Protein AF-A0A8S2ABU0-F1 (afdb_monomer)

Secondary structure (DSSP, 8-state):
-----PPPP--S-EEEEEETT--GGGT-TTB-EEEEEE-HHHHHSS-SEEEE--EEEEEETTTTEEEEEE-SSPEEEETTB-EEEES-SSBHHHHS---TTSSS---SSS-S-S-EEPPPEEETTEEEEEEEETT-SGGGTTTEEEEEEEEESPPTT---EEEEEEEE--SSSS--EEEEEEEE--TT-EEEEEEEEEHHHHH-GGG-SSBTTB--EEEEEEEE--------

Mean predicted aligned error: 14.82 Å

Radius of gyration: 18.49 Å; Cα contacts (8 Å, |Δi|>4): 489; chains: 1; bounding box: 57×46×54 Å

pLDDT: mean 74.5, std 17.79, range [19.47, 98.25]

Nearest PDB structures (foldseek):
  3ivq-assembly2_B  TM=7.876E-01  e=3.626E-06  Homo sapiens
  3hql-assembly2_B  TM=7.745E-01  e=9.808E-06  Homo sapiens
  3hqm-assembly1_A  TM=7.627E-01  e=1.444E-05  Homo sapiens
  7kpk-assembly1_A  TM=6.607E-01  e=8.782E-06  Homo sapiens
  3ivb-assembly1_A  TM=6.387E-01  e=1.613E-05  Homo sapiens

Sequence (232 aa):
MNPVHFPPVDIIGKTLIVYPKGNKKDGGEGQVSLYVQIDNSTLLNSPKEVYAEVKFFIYNRKEDKYLTYQETDPRRFFLFKPYFGQPRTKSYDEISNPDPNAGY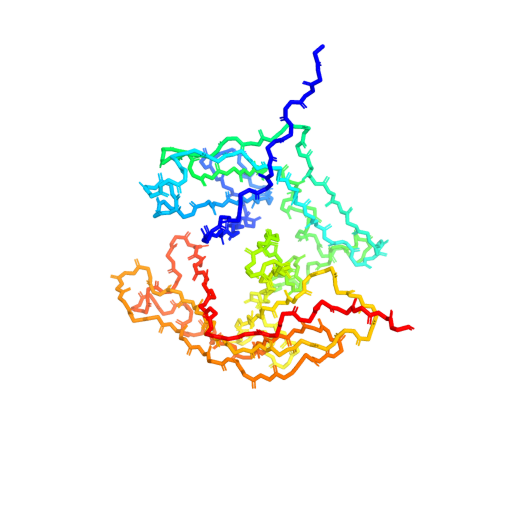NFDGDTNLFEFYVSGVFVIGGRSWTLKVYPSGDREAQGNSLSLYIVAAGIKPYEEIYLKAKLRILNQRDTNHVEKKVESWSDQENSWGFEKFVSFANLTDTSRGLLVNDTLKMEVEFEDFSNTKYFPS

Solvent-accessible surface area (backbone atoms only — not comparable to full-atom values): 13293 Å² total; per-residue (Å²): 134,81,84,84,80,74,76,85,75,71,63,67,56,69,42,62,45,70,29,68,59,21,39,61,94,68,73,5,62,57,10,26,16,43,32,43,31,47,39,57,70,45,25,72,48,83,54,57,55,46,75,42,77,56,69,47,76,45,78,32,73,68,77,70,41,67,53,70,52,67,62,96,60,63,43,76,31,28,71,92,42,34,58,52,64,44,34,69,74,45,48,29,64,69,43,57,30,56,47,79,84,71,41,33,55,23,76,95,57,93,51,87,56,75,55,50,67,42,70,78,40,50,59,90,92,41,41,31,28,45,39,33,12,78,47,17,38,79,95,15,48,85,51,10,25,14,44,32,44,29,59,46,90,74,57,92,92,68,80,39,41,42,30,33,37,42,34,42,37,20,77,79,59,90,70,50,53,71,50,78,42,77,48,67,48,51,98,77,34,48,47,68,34,44,69,59,46,41,48,72,60,44,67,34,67,91,52,25,31,50,52,92,86,37,72,48,67,50,74,48,80,78,48,65,60,76,78,75,83,72,86,128

Organism: Arabidopsis arenosa (NCBI:txid38785)

InterPro domains:
  IPR002083 MATH/TRAF domain [PF22486] (114-220)
  IPR002083 MATH/TRAF domain [PS50144] (99-221)
  IPR002083 MATH/TRAF domain [SM00061] (104-202)
  IPR002083 MATH/TRAF domain [cd00121] (16-117)
  IPR002083 MATH/TRAF domain [cd00121] (114-222)
  IPR008974 TRAF-like [G3DSA:2.60.210.10] (105-225)

Foldseek 3Di:
DDDDDDPADQAAAKDKWWDLCFDVVVPLGQAIKIKIFGDLVSCVPPPVKDFAWDKDWDAQPVVRDTDIDTDPGTDMAHNVRRMDIDRHDDGSCLLCPCPPVSSNHNDDDDDSDQWDKTPWGADLNWIKIKIKRCQFDDVSHNWAIKIKMATPPDDPPDKKWFWKKKWWDQPPDRDIQIDIWTDIADPRRMTIDRHRDTPVCCPPVVSNQADPNDIDIDMGTPDMDNDPDDDD

Structure (mmCIF, N/CA/C/O backbone):
data_AF-A0A8S2ABU0-F1
#
_entry.id   AF-A0A8S2ABU0-F1
#
loop_
_atom_site.group_PDB
_atom_site.id
_atom_site.type_symbol
_atom_site.label_atom_id
_atom_site.label_alt_id
_atom_site.label_comp_id
_atom_site.label_asym_id
_atom_site.label_entity_id
_atom_site.label_seq_id
_atom_site.pdbx_PDB_ins_code
_atom_site.Cartn_x
_atom_site.Cartn_y
_atom_site.Cartn_z
_atom_site.occupancy
_atom_site.B_iso_or_equiv
_atom_site.auth_seq_id
_atom_site.auth_comp_id
_atom_site.auth_asym_id
_atom_site.auth_atom_id
_atom_site.pdbx_PDB_model_num
ATOM 1 N N . MET A 1 1 ? -39.825 7.175 -3.061 1.00 33.88 1 MET A N 1
ATOM 2 C CA . MET A 1 1 ? -39.129 5.913 -2.731 1.00 33.88 1 MET A CA 1
ATOM 3 C C . MET A 1 1 ? -37.820 6.297 -2.073 1.00 33.88 1 MET A C 1
ATOM 5 O O . MET A 1 1 ? -37.114 7.113 -2.650 1.00 33.88 1 MET A O 1
ATOM 9 N N . ASN A 1 2 ? -37.542 5.806 -0.866 1.00 19.47 2 ASN A N 1
ATOM 10 C CA . ASN A 1 2 ? -36.266 6.071 -0.197 1.00 19.47 2 ASN A CA 1
ATOM 11 C C . ASN A 1 2 ? -35.163 5.204 -0.830 1.00 19.47 2 ASN A C 1
ATOM 13 O O . ASN A 1 2 ? -35.471 4.074 -1.225 1.00 19.47 2 ASN A O 1
ATOM 17 N N . PRO A 1 3 ? -33.909 5.681 -0.932 1.00 25.67 3 PRO A N 1
ATOM 18 C CA . PRO A 1 3 ? -32.803 4.845 -1.378 1.00 25.67 3 PRO A CA 1
ATOM 19 C C . PRO A 1 3 ? -32.626 3.679 -0.405 1.00 25.67 3 PRO A C 1
ATOM 21 O O . PRO A 1 3 ? -32.595 3.868 0.813 1.00 25.67 3 PRO A O 1
ATOM 24 N N . VAL A 1 4 ? -32.521 2.465 -0.937 1.00 24.50 4 VAL A N 1
ATOM 25 C CA . VAL A 1 4 ? -32.129 1.296 -0.149 1.00 24.50 4 VAL A CA 1
ATOM 26 C C . VAL A 1 4 ? -30.630 1.424 0.111 1.00 24.50 4 VAL A C 1
ATOM 28 O O . VAL A 1 4 ? -29.820 1.203 -0.785 1.00 24.50 4 VAL A O 1
ATOM 31 N N . HIS A 1 5 ? -30.261 1.828 1.325 1.00 25.94 5 HIS A N 1
ATOM 32 C CA . HIS A 1 5 ? -28.876 1.777 1.780 1.00 25.94 5 HIS A CA 1
ATOM 33 C C . HIS A 1 5 ? -28.517 0.325 2.093 1.00 25.94 5 HIS A C 1
ATOM 35 O O . HIS A 1 5 ? -28.992 -0.245 3.075 1.00 25.94 5 HIS A O 1
ATOM 41 N N . PHE A 1 6 ? -27.683 -0.276 1.250 1.00 28.81 6 PHE A N 1
ATOM 42 C CA . PHE A 1 6 ? -27.004 -1.515 1.605 1.00 28.81 6 PHE A CA 1
ATOM 43 C C . PHE A 1 6 ? -25.857 -1.181 2.570 1.00 28.81 6 PHE A C 1
ATOM 45 O O . PHE A 1 6 ? -25.151 -0.194 2.337 1.00 28.81 6 PHE A O 1
ATOM 52 N N . PRO A 1 7 ? -25.662 -1.951 3.656 1.00 28.05 7 PRO A N 1
ATOM 53 C CA . PRO A 1 7 ? -24.489 -1.781 4.504 1.00 28.05 7 PRO A CA 1
ATOM 54 C C . PRO A 1 7 ? -23.214 -1.984 3.664 1.00 28.05 7 PRO A C 1
ATOM 56 O O . PRO A 1 7 ? -23.239 -2.786 2.723 1.00 28.05 7 PRO A O 1
ATOM 59 N N . PRO A 1 8 ? -22.102 -1.290 3.978 1.00 35.00 8 PRO A N 1
ATOM 60 C CA . PRO A 1 8 ? -20.817 -1.573 3.353 1.00 35.00 8 PRO A CA 1
ATOM 61 C C . PRO A 1 8 ? -20.507 -3.058 3.544 1.00 35.00 8 PRO A C 1
ATOM 63 O O . PRO A 1 8 ? -20.477 -3.548 4.671 1.00 35.00 8 PRO A O 1
ATOM 66 N N . VAL A 1 9 ? -20.341 -3.795 2.448 1.00 37.25 9 VAL A N 1
ATOM 67 C CA . VAL A 1 9 ? -19.841 -5.167 2.527 1.00 37.25 9 VAL A CA 1
ATOM 68 C C . VAL A 1 9 ? -18.345 -5.065 2.819 1.00 37.25 9 VAL A C 1
ATOM 70 O O . VAL A 1 9 ? -17.606 -4.457 2.041 1.00 37.25 9 VAL A O 1
ATOM 73 N N . ASP A 1 10 ? -17.902 -5.638 3.938 1.00 42.97 10 ASP A N 1
ATOM 74 C CA . ASP A 1 10 ? -16.485 -5.783 4.277 1.00 42.97 10 ASP A CA 1
ATOM 75 C C . ASP A 1 10 ? -15.844 -6.762 3.287 1.00 42.97 10 ASP A C 1
ATOM 77 O O . ASP A 1 10 ? -15.899 -7.982 3.425 1.00 42.97 10 ASP A O 1
ATOM 81 N N . ILE A 1 11 ? -15.302 -6.207 2.207 1.00 40.75 11 ILE A N 1
ATOM 82 C CA . ILE A 1 11 ? -14.681 -6.959 1.118 1.00 40.75 11 ILE A CA 1
ATOM 83 C C . ILE A 1 11 ? -13.209 -7.160 1.464 1.00 40.75 11 ILE A C 1
ATOM 85 O O . ILE A 1 11 ? -12.425 -6.206 1.463 1.00 40.75 11 ILE A O 1
ATOM 89 N N . ILE A 1 12 ? -12.850 -8.410 1.740 1.00 48.03 12 ILE A N 1
ATOM 90 C CA . ILE A 1 12 ? -11.470 -8.887 1.879 1.00 48.03 12 ILE A CA 1
ATOM 91 C C . ILE A 1 12 ? -10.767 -8.757 0.509 1.00 48.03 12 ILE A C 1
ATOM 93 O O . ILE A 1 12 ? -11.377 -9.028 -0.519 1.00 48.03 12 ILE A O 1
ATOM 97 N N . GLY A 1 13 ? -9.505 -8.314 0.464 1.00 57.50 13 GLY A N 1
ATOM 98 C CA . GLY A 1 13 ? -8.683 -8.290 -0.761 1.00 57.50 13 GLY A CA 1
ATOM 99 C C . GLY A 1 13 ? -8.923 -7.098 -1.703 1.00 57.50 13 GLY A C 1
ATOM 100 O O . GLY A 1 13 ? -9.519 -7.247 -2.765 1.00 57.50 13 GLY A O 1
ATOM 101 N N . LYS A 1 14 ? -8.429 -5.902 -1.355 1.00 64.88 14 LYS A N 1
ATOM 102 C CA . LYS A 1 14 ? -8.368 -4.741 -2.268 1.00 64.88 14 LYS A CA 1
ATOM 103 C C . LYS A 1 14 ? -6.911 -4.402 -2.586 1.00 64.88 14 LYS A C 1
ATOM 105 O O . LYS A 1 14 ? -6.082 -4.345 -1.685 1.00 64.88 14 LYS A O 1
ATOM 110 N N . THR A 1 15 ? -6.609 -4.107 -3.845 1.00 66.56 15 THR A N 1
ATOM 111 C CA . THR A 1 15 ? -5.280 -3.696 -4.319 1.00 66.56 15 THR A CA 1
ATOM 112 C C . THR A 1 15 ? -5.357 -2.294 -4.919 1.00 66.56 15 THR A C 1
ATOM 114 O O . THR A 1 15 ? -6.214 -2.028 -5.760 1.00 66.56 15 THR A O 1
ATOM 117 N N . LEU A 1 16 ? -4.460 -1.389 -4.512 1.00 69.56 16 LEU A N 1
ATOM 118 C CA . LEU A 1 16 ? -4.228 -0.130 -5.227 1.00 69.56 16 LEU A CA 1
ATOM 119 C C . LEU A 1 16 ? -3.198 -0.368 -6.337 1.00 69.56 16 LEU A C 1
ATOM 121 O O . LEU A 1 16 ? -2.156 -0.970 -6.093 1.00 69.56 16 LEU A O 1
ATOM 125 N N . ILE A 1 17 ? -3.477 0.145 -7.532 1.00 66.88 17 ILE A N 1
ATOM 126 C CA . ILE A 1 17 ? -2.597 0.076 -8.699 1.00 66.88 17 ILE A CA 1
ATOM 127 C C . ILE A 1 17 ? -2.315 1.505 -9.170 1.00 66.88 17 ILE A C 1
ATOM 129 O O . ILE A 1 17 ? -3.238 2.301 -9.353 1.00 66.88 17 ILE A O 1
ATOM 133 N N . VAL A 1 18 ? -1.040 1.828 -9.383 1.00 70.25 18 VAL A N 1
ATOM 134 C CA . VAL A 1 18 ? -0.588 3.154 -9.819 1.00 70.25 18 VAL A CA 1
ATOM 135 C C . VAL A 1 18 ? 0.259 3.009 -11.076 1.00 70.25 18 VAL A C 1
ATOM 137 O O . VAL A 1 18 ? 1.198 2.220 -11.097 1.00 70.25 18 VAL A O 1
ATOM 140 N N . TYR A 1 19 ? -0.044 3.808 -12.100 1.00 69.62 19 TYR A N 1
ATOM 141 C CA . TYR A 1 19 ? 0.769 3.936 -13.310 1.00 69.62 19 TYR A CA 1
ATOM 142 C C . TYR A 1 19 ? 1.308 5.369 -13.404 1.00 69.62 19 TYR A C 1
ATOM 144 O O . TYR A 1 19 ? 0.583 6.254 -13.865 1.00 69.62 19 TYR A O 1
ATOM 152 N N . PRO A 1 20 ? 2.563 5.635 -12.995 1.00 67.31 20 PRO A N 1
ATOM 153 C CA . PRO A 1 20 ? 3.109 6.995 -12.974 1.00 67.31 20 PRO A CA 1
ATOM 154 C C . PRO A 1 20 ? 3.161 7.663 -14.354 1.00 67.31 20 PRO A C 1
ATOM 156 O O . PRO A 1 20 ? 2.875 8.844 -14.483 1.00 67.31 20 PRO A O 1
ATOM 159 N N . LYS A 1 21 ? 3.482 6.893 -15.401 1.00 72.94 21 LYS A N 1
ATOM 160 C CA . LYS A 1 21 ? 3.488 7.358 -16.804 1.00 72.94 21 LYS A CA 1
ATOM 161 C C . LYS A 1 21 ? 2.188 7.037 -17.549 1.00 72.94 21 LYS A C 1
ATOM 163 O O . LYS A 1 21 ? 2.105 7.199 -18.770 1.00 72.94 21 LYS A O 1
ATOM 168 N N . GLY A 1 22 ? 1.206 6.550 -16.801 1.00 78.88 22 GLY A N 1
ATOM 169 C CA . GLY A 1 22 ? -0.127 6.277 -17.289 1.00 78.88 22 GLY A CA 1
ATOM 170 C C . GLY A 1 22 ? -0.364 4.865 -17.781 1.00 78.88 22 GLY A C 1
ATOM 171 O O . GLY A 1 22 ? 0.517 4.190 -18.316 1.00 78.88 22 GLY A O 1
ATOM 172 N N . ASN A 1 23 ? -1.607 4.421 -17.624 1.00 82.19 23 ASN A N 1
ATOM 173 C CA . ASN A 1 23 ? -2.085 3.183 -18.210 1.00 82.19 23 ASN A CA 1
ATOM 174 C C . ASN A 1 23 ? -2.451 3.421 -19.681 1.00 82.19 23 ASN A C 1
ATOM 176 O O . ASN A 1 23 ? -3.539 3.911 -19.995 1.00 82.19 23 ASN A O 1
ATOM 180 N N . LYS A 1 24 ? -1.557 3.040 -20.601 1.00 85.12 24 LYS A N 1
ATOM 181 C CA . LYS A 1 24 ? -1.788 3.195 -22.049 1.00 85.12 24 LYS A CA 1
ATOM 182 C C . LYS A 1 24 ? -3.050 2.480 -22.536 1.00 85.12 24 LYS A C 1
ATOM 184 O O . LYS A 1 24 ? -3.707 2.972 -23.447 1.00 85.12 24 LYS A O 1
ATOM 189 N N . LYS A 1 25 ? -3.411 1.348 -21.916 1.00 86.62 25 LYS A N 1
ATOM 190 C CA . LYS A 1 25 ? -4.595 0.559 -22.303 1.00 86.62 25 LYS A CA 1
ATOM 191 C C . LYS A 1 25 ? -5.905 1.304 -22.046 1.00 86.62 25 LYS A C 1
ATOM 193 O O . LYS A 1 25 ? -6.868 1.085 -22.769 1.00 86.62 25 LYS A O 1
ATOM 198 N N . ASP A 1 26 ? -5.891 2.233 -21.095 1.00 86.12 26 ASP A N 1
ATOM 199 C CA . ASP A 1 26 ? -7.042 3.058 -20.726 1.00 86.12 26 ASP A CA 1
ATOM 200 C C . ASP A 1 26 ? -6.847 4.529 -21.144 1.00 86.12 26 ASP A C 1
ATOM 202 O O . ASP A 1 26 ? -7.491 5.435 -20.615 1.00 86.12 26 ASP A O 1
ATOM 206 N N . GLY A 1 27 ? -5.934 4.793 -22.087 1.00 88.56 27 GLY A N 1
ATOM 207 C CA . GLY A 1 27 ? -5.709 6.129 -22.640 1.00 88.56 27 GLY A CA 1
ATOM 208 C C . GLY A 1 27 ? -5.069 7.125 -21.668 1.00 88.56 27 GLY A C 1
ATOM 209 O O . GLY A 1 27 ? -5.202 8.334 -21.873 1.00 88.56 27 GLY A O 1
ATOM 210 N N . GLY A 1 28 ? -4.396 6.644 -20.622 1.00 87.12 28 GLY A N 1
ATOM 211 C CA . GLY A 1 28 ? -3.716 7.459 -19.615 1.00 87.12 28 GLY A CA 1
ATOM 212 C C . GLY A 1 28 ? -2.304 7.912 -19.990 1.00 87.12 28 GLY A C 1
ATOM 213 O O . GLY A 1 28 ? -1.629 8.476 -19.147 1.00 87.12 28 GLY A O 1
ATOM 214 N N . GLU A 1 29 ? -1.820 7.648 -21.207 1.00 88.44 29 GLU A N 1
ATOM 215 C CA . GLU A 1 29 ? -0.434 7.948 -21.600 1.00 88.44 29 GLU A CA 1
ATOM 216 C C . GLU A 1 29 ? -0.035 9.404 -21.300 1.00 88.44 29 GLU A C 1
ATOM 218 O O . GLU A 1 29 ? -0.748 10.343 -21.658 1.00 88.44 29 GLU A O 1
ATOM 223 N N . GLY A 1 30 ? 1.097 9.579 -20.610 1.00 79.94 30 GLY A N 1
ATOM 224 C CA . GLY A 1 30 ? 1.587 10.898 -20.196 1.00 79.94 30 GLY A CA 1
ATOM 225 C C . GLY A 1 30 ? 0.815 11.520 -19.027 1.00 79.94 30 GLY A C 1
ATOM 226 O O . GLY A 1 30 ? 1.026 12.685 -18.706 1.00 79.94 30 GLY A O 1
ATOM 227 N N . GLN A 1 31 ? -0.078 10.772 -18.381 1.00 85.12 31 GLN A N 1
ATOM 228 C CA . GLN A 1 31 ? -0.817 11.177 -17.187 1.00 85.12 31 GLN A CA 1
ATOM 229 C C . GLN A 1 31 ? -0.575 10.155 -16.077 1.00 85.12 31 GLN A C 1
ATOM 231 O O . GLN A 1 31 ? -0.413 8.971 -16.352 1.00 85.12 31 GLN A O 1
ATOM 236 N N . VAL A 1 32 ? -0.611 10.565 -14.814 1.00 79.44 32 VAL A N 1
ATOM 237 C CA . VAL A 1 32 ? -0.696 9.594 -13.717 1.00 79.44 32 VAL A CA 1
ATOM 238 C C . VAL A 1 32 ? -2.069 8.924 -13.758 1.00 79.44 32 VAL A C 1
ATOM 240 O O . VAL A 1 32 ? -3.101 9.593 -13.859 1.00 79.44 32 VAL A O 1
ATOM 243 N N . SER A 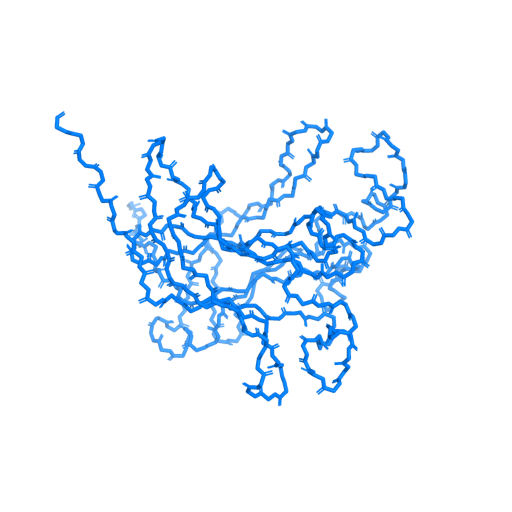1 33 ? -2.086 7.592 -13.667 1.00 83.25 33 SER A N 1
ATOM 244 C CA . SER A 1 33 ? -3.318 6.808 -13.559 1.00 83.25 33 SER A CA 1
ATOM 245 C C . SER A 1 33 ? -3.395 6.070 -12.225 1.00 83.25 33 SER A C 1
ATOM 247 O O . SER A 1 33 ? -2.420 5.446 -11.801 1.00 83.25 33 SER A O 1
ATOM 249 N N . LEU A 1 34 ? -4.567 6.094 -11.589 1.00 82.69 34 LEU A N 1
ATOM 250 C CA . LEU A 1 34 ? -4.834 5.438 -10.303 1.00 82.69 34 LEU A CA 1
ATOM 251 C C . LEU A 1 34 ? -5.996 4.463 -10.443 1.00 82.69 34 LEU A C 1
ATOM 253 O O . LEU A 1 34 ? -7.032 4.844 -10.975 1.00 82.69 34 LEU A O 1
ATOM 257 N N . TYR A 1 35 ? -5.862 3.242 -9.930 1.00 82.44 35 TYR A N 1
ATOM 258 C CA . TYR A 1 35 ? -6.926 2.239 -9.942 1.00 82.44 35 TYR A CA 1
ATOM 259 C C . TYR A 1 35 ? -7.021 1.515 -8.610 1.00 82.44 35 TYR A C 1
ATOM 261 O O . TYR A 1 35 ? -6.023 1.286 -7.935 1.00 82.44 35 TYR A O 1
ATOM 269 N N . VAL A 1 36 ? -8.228 1.091 -8.270 1.00 80.62 36 VAL A N 1
ATOM 270 C CA . VAL A 1 36 ? -8.488 0.095 -7.239 1.00 80.62 36 VAL A CA 1
ATOM 271 C C . VAL A 1 36 ? -8.956 -1.186 -7.915 1.00 80.62 36 VAL A C 1
ATOM 273 O O . VAL A 1 36 ? -9.765 -1.138 -8.842 1.00 80.62 36 VAL A O 1
ATOM 276 N N . GLN A 1 37 ? -8.455 -2.325 -7.456 1.00 80.94 37 GLN A N 1
ATOM 277 C CA . GLN A 1 37 ? -8.888 -3.651 -7.868 1.00 80.94 37 GLN A CA 1
ATOM 278 C C . GLN A 1 37 ? -9.385 -4.436 -6.650 1.00 80.94 37 GLN A C 1
ATOM 280 O O . GLN A 1 37 ? -8.774 -4.383 -5.587 1.00 80.94 37 GLN A O 1
ATOM 285 N N . ILE A 1 38 ? -10.487 -5.160 -6.806 1.00 77.19 38 ILE A N 1
ATOM 286 C CA . ILE A 1 38 ? -10.985 -6.152 -5.852 1.00 77.19 38 ILE A CA 1
ATOM 287 C C . ILE A 1 38 ? -10.443 -7.521 -6.261 1.00 77.19 38 ILE A C 1
ATOM 289 O O . ILE A 1 38 ? -10.397 -7.845 -7.448 1.00 77.19 38 ILE A O 1
ATOM 293 N N . ASP A 1 39 ? -10.017 -8.319 -5.290 1.00 72.94 39 ASP A N 1
ATOM 294 C CA . ASP A 1 39 ? -9.539 -9.672 -5.529 1.00 72.94 39 ASP A CA 1
ATOM 295 C C . ASP A 1 39 ? -10.648 -10.537 -6.148 1.00 72.94 39 ASP A C 1
ATOM 297 O O . ASP A 1 39 ? -11.798 -10.552 -5.701 1.00 72.94 39 ASP A O 1
ATOM 301 N N . ASN A 1 40 ? -10.294 -11.278 -7.198 1.00 67.19 40 ASN A N 1
ATOM 302 C CA . ASN A 1 40 ? -11.229 -12.158 -7.886 1.00 67.19 40 ASN A CA 1
ATOM 303 C C . ASN A 1 40 ? -11.763 -13.262 -6.964 1.00 67.19 40 ASN A C 1
ATOM 305 O O . ASN A 1 40 ? -12.908 -13.667 -7.132 1.00 67.19 40 ASN A O 1
ATOM 309 N N . SER A 1 41 ? -10.983 -13.735 -5.988 1.00 69.75 41 SER A N 1
ATOM 310 C CA . SER A 1 41 ? -11.429 -14.711 -4.982 1.00 69.75 41 SER A CA 1
ATOM 311 C C . SER A 1 41 ? -12.611 -14.193 -4.157 1.00 69.75 41 SER A C 1
ATOM 313 O O . SER A 1 41 ? -13.546 -14.948 -3.882 1.00 69.75 41 SER A O 1
ATOM 315 N N . THR A 1 42 ? -12.638 -12.890 -3.878 1.00 63.62 42 THR A N 1
ATOM 316 C CA . THR A 1 42 ? -13.739 -12.205 -3.188 1.00 63.62 42 THR A CA 1
ATOM 317 C C . THR A 1 42 ? -14.972 -12.018 -4.069 1.00 63.62 42 THR A C 1
ATOM 319 O O . THR A 1 42 ? -16.071 -11.830 -3.564 1.00 63.62 42 THR A O 1
ATOM 322 N N . LEU A 1 43 ? -14.811 -12.094 -5.393 1.00 65.25 43 LEU A N 1
ATOM 323 C CA . LEU A 1 43 ? -15.907 -12.033 -6.369 1.00 65.25 43 LEU A CA 1
ATOM 324 C C . LEU A 1 43 ? -16.391 -13.431 -6.798 1.00 65.25 43 LEU A C 1
ATOM 326 O O . LEU A 1 43 ? -17.457 -13.567 -7.400 1.00 65.25 43 LEU A O 1
ATOM 330 N N . LEU A 1 44 ? -15.611 -14.476 -6.502 1.00 66.06 44 LEU A N 1
ATOM 331 C CA . LEU A 1 44 ? -15.951 -15.881 -6.746 1.00 66.06 44 LEU A CA 1
ATOM 332 C C . LEU A 1 44 ? -16.802 -16.466 -5.610 1.00 66.06 44 LEU A C 1
ATOM 334 O O . LEU A 1 44 ? -17.723 -17.241 -5.876 1.00 66.06 44 LEU A O 1
ATOM 338 N N . ASN A 1 45 ? -16.535 -16.058 -4.367 1.00 59.75 45 ASN A N 1
ATOM 339 C CA . ASN A 1 45 ? -17.278 -16.466 -3.178 1.00 59.75 45 ASN A CA 1
ATOM 340 C C . ASN A 1 45 ? -18.142 -15.285 -2.716 1.00 59.75 45 ASN A C 1
ATOM 342 O O . ASN A 1 45 ? -17.586 -14.252 -2.379 1.00 59.75 45 ASN A O 1
ATOM 346 N N . SER A 1 46 ? -19.477 -15.422 -2.752 1.00 52.09 46 SER A N 1
ATOM 347 C CA . SER A 1 46 ? -20.490 -14.385 -2.454 1.00 52.09 46 SER A CA 1
ATOM 348 C C . SER A 1 46 ? -20.005 -13.165 -1.639 1.00 52.09 46 SER A C 1
ATOM 350 O O . SER A 1 46 ? -19.544 -13.356 -0.514 1.00 52.09 46 SER A O 1
ATOM 352 N N . PRO A 1 47 ? -20.234 -11.918 -2.104 1.00 55.56 47 PRO A N 1
ATOM 353 C CA . PRO A 1 47 ? -21.100 -11.525 -3.219 1.00 55.56 47 PRO A CA 1
ATOM 354 C C . PRO A 1 47 ? -20.413 -11.595 -4.596 1.00 55.56 47 PRO A C 1
ATOM 356 O O . PRO A 1 47 ? -19.265 -11.204 -4.761 1.00 55.56 47 PRO A O 1
ATOM 359 N N . LYS A 1 48 ? -21.157 -12.036 -5.624 1.00 68.50 48 LYS A N 1
ATOM 360 C CA . LYS A 1 48 ? -20.658 -12.130 -7.017 1.00 68.50 48 LYS A CA 1
ATOM 361 C C . LYS A 1 48 ? -20.299 -10.772 -7.631 1.00 68.50 48 LYS A C 1
ATOM 363 O O . LYS A 1 48 ? -19.593 -10.704 -8.637 1.00 68.50 48 LYS A O 1
ATOM 368 N N . GLU A 1 49 ? -20.847 -9.704 -7.059 1.00 73.56 49 GLU A N 1
ATOM 369 C CA . GLU A 1 49 ? -20.680 -8.332 -7.510 1.00 73.56 49 GLU A CA 1
ATOM 370 C C . GLU A 1 49 ? -20.706 -7.390 -6.308 1.00 73.56 49 GLU A C 1
ATOM 372 O O . GLU A 1 49 ? -21.465 -7.589 -5.360 1.00 73.56 49 GLU A O 1
ATOM 377 N N . VAL A 1 50 ? -19.892 -6.347 -6.371 1.00 74.94 50 VAL A N 1
ATOM 378 C CA . VAL A 1 50 ? -19.715 -5.352 -5.319 1.00 74.94 50 VAL A CA 1
ATOM 379 C C . VAL A 1 50 ? -20.037 -3.978 -5.879 1.00 74.94 50 VAL A C 1
ATOM 381 O O . VAL A 1 50 ? -19.571 -3.630 -6.958 1.00 74.94 50 VAL A O 1
ATOM 384 N N . TYR A 1 51 ? -20.752 -3.161 -5.111 1.00 75.62 51 TYR A N 1
ATOM 385 C CA . TYR A 1 51 ? -20.887 -1.732 -5.374 1.00 75.62 51 TYR A CA 1
ATOM 386 C C . TYR A 1 51 ? -20.094 -0.972 -4.318 1.00 75.62 51 TYR A C 1
ATOM 388 O O . TYR A 1 51 ? -20.367 -1.114 -3.129 1.00 75.62 51 TYR A O 1
ATOM 396 N N . ALA A 1 52 ? -19.098 -0.196 -4.739 1.00 70.69 52 ALA A N 1
ATOM 397 C CA . ALA A 1 52 ? -18.252 0.559 -3.825 1.00 70.69 52 ALA A CA 1
ATOM 398 C C . ALA A 1 52 ? -18.069 1.999 -4.298 1.00 70.69 52 ALA A C 1
ATOM 400 O O . ALA A 1 52 ? -17.802 2.261 -5.471 1.00 70.69 52 ALA A O 1
ATOM 401 N N . GLU A 1 53 ? -18.182 2.937 -3.365 1.00 75.19 53 GLU A N 1
ATOM 402 C CA . GLU A 1 53 ? -17.738 4.308 -3.583 1.00 75.19 53 GLU A CA 1
ATOM 403 C C . GLU A 1 53 ? -16.210 4.334 -3.638 1.00 75.19 53 GLU A C 1
ATOM 405 O O . GLU A 1 53 ? -15.530 3.809 -2.753 1.00 75.19 53 GLU A O 1
ATOM 410 N N . VAL A 1 54 ? -15.664 4.938 -4.692 1.00 72.88 54 VAL A N 1
ATOM 411 C CA . VAL A 1 54 ? -14.218 5.055 -4.887 1.00 72.88 54 VAL A CA 1
ATOM 412 C C . VAL A 1 54 ? -13.839 6.524 -4.812 1.00 72.88 54 VAL A C 1
ATOM 414 O O . VAL A 1 54 ? -14.387 7.354 -5.541 1.00 72.88 54 VAL A O 1
ATOM 417 N N . LYS A 1 55 ? -12.888 6.831 -3.928 1.00 78.50 55 LYS A N 1
ATOM 418 C CA . LYS A 1 55 ? -12.277 8.153 -3.801 1.00 78.50 55 LYS A CA 1
ATOM 419 C C . LYS A 1 55 ? -10.766 8.000 -3.845 1.00 78.50 55 LYS A C 1
ATOM 421 O O . LYS A 1 55 ? -10.209 7.217 -3.079 1.00 78.50 55 LYS A O 1
ATOM 426 N N . PHE A 1 56 ? -10.117 8.744 -4.728 1.00 76.38 56 PHE A N 1
ATOM 427 C CA . PHE A 1 56 ? -8.667 8.874 -4.759 1.00 76.38 56 PHE A CA 1
ATOM 428 C C . PHE A 1 56 ? -8.279 10.227 -4.184 1.00 76.38 56 PHE A C 1
ATOM 430 O O . PHE A 1 56 ? -8.854 11.249 -4.556 1.00 76.38 56 PHE A O 1
ATOM 437 N N . PHE A 1 57 ? -7.281 10.222 -3.311 1.00 73.56 57 PHE A N 1
ATOM 438 C CA . PHE A 1 57 ? -6.721 11.422 -2.710 1.00 73.56 57 PHE A CA 1
ATOM 439 C C . PHE A 1 57 ? -5.265 11.545 -3.142 1.00 73.56 57 PHE A C 1
ATOM 441 O O . PHE A 1 57 ? -4.497 10.592 -3.030 1.00 73.56 57 PHE A O 1
ATOM 448 N N . ILE A 1 58 ? -4.897 12.715 -3.648 1.00 69.44 58 ILE A N 1
ATOM 449 C CA . ILE A 1 58 ? -3.543 13.046 -4.082 1.00 69.44 58 ILE A CA 1
ATOM 450 C C . ILE A 1 58 ? -3.081 14.217 -3.223 1.00 69.44 58 ILE A C 1
ATOM 452 O O . ILE A 1 58 ? -3.642 15.306 -3.322 1.00 69.44 58 ILE A O 1
ATOM 456 N N . TYR A 1 59 ? -2.103 13.990 -2.350 1.00 65.00 59 TYR A N 1
ATOM 457 C CA . TYR A 1 59 ? -1.626 15.013 -1.421 1.00 65.00 59 TYR A CA 1
ATOM 458 C C . TYR A 1 59 ? -0.630 15.967 -2.093 1.00 65.00 59 TYR A C 1
ATOM 460 O O . TYR A 1 59 ? 0.312 15.531 -2.751 1.00 65.00 59 TYR A O 1
ATOM 468 N N . ASN A 1 60 ? -0.833 17.267 -1.892 1.00 66.00 60 ASN A N 1
ATOM 469 C CA . ASN A 1 60 ? 0.085 18.346 -2.230 1.00 66.00 60 ASN A CA 1
ATOM 470 C C . ASN A 1 60 ? 0.629 18.940 -0.929 1.00 66.00 60 ASN A C 1
ATOM 472 O O . ASN A 1 60 ? -0.107 19.574 -0.172 1.00 66.00 60 ASN A O 1
ATOM 476 N N . ARG A 1 61 ? 1.932 18.772 -0.699 1.00 50.53 61 ARG A N 1
ATOM 477 C CA . ARG A 1 61 ? 2.608 19.232 0.519 1.00 50.53 61 ARG A CA 1
ATOM 478 C C . ARG A 1 61 ? 2.734 20.752 0.608 1.00 50.53 61 ARG A C 1
ATOM 480 O O . ARG A 1 61 ? 2.700 21.299 1.702 1.00 50.53 61 ARG A O 1
ATOM 487 N N . LYS A 1 62 ? 2.906 21.447 -0.518 1.00 60.28 62 LYS A N 1
ATOM 488 C CA . LYS A 1 62 ? 3.064 22.909 -0.522 1.00 60.28 62 LYS A CA 1
ATOM 489 C C . LYS A 1 62 ? 1.762 23.613 -0.175 1.00 60.28 62 LYS A C 1
ATOM 491 O O . LYS A 1 62 ? 1.770 24.618 0.528 1.00 60.28 62 LYS A O 1
ATOM 496 N N . GLU A 1 63 ? 0.659 23.101 -0.701 1.00 64.88 63 GLU A N 1
ATOM 497 C CA . GLU A 1 63 ? -0.668 23.640 -0.414 1.00 64.88 63 GLU A CA 1
ATOM 498 C C . GLU A 1 63 ? -1.277 23.065 0.866 1.00 64.88 63 GLU A C 1
ATOM 500 O O . GLU A 1 63 ? -2.308 23.573 1.305 1.00 64.88 63 GLU A O 1
ATOM 505 N N . ASP A 1 64 ? -0.650 22.025 1.428 1.00 65.19 64 ASP A N 1
ATOM 506 C CA . ASP A 1 64 ? -1.158 21.192 2.519 1.00 65.19 64 ASP A CA 1
ATOM 507 C C . ASP A 1 64 ? -2.604 20.731 2.268 1.00 65.19 64 ASP A C 1
ATOM 509 O O . ASP A 1 64 ? -3.516 20.896 3.080 1.00 65.19 64 ASP A O 1
ATOM 513 N N . LYS A 1 65 ? -2.846 20.218 1.057 1.00 68.81 65 LYS A N 1
ATOM 514 C CA . LYS A 1 65 ? -4.188 19.905 0.550 1.00 68.81 65 LYS A CA 1
ATOM 515 C C . LYS A 1 65 ? -4.213 18.616 -0.242 1.00 68.81 65 LYS A C 1
ATOM 517 O O . LYS A 1 65 ? -3.225 18.208 -0.840 1.00 68.81 65 LYS A O 1
ATOM 522 N N . TYR A 1 66 ? -5.395 18.012 -0.306 1.00 72.88 66 TYR A N 1
ATOM 523 C CA . TYR A 1 66 ? -5.660 16.859 -1.155 1.00 72.88 66 TYR A CA 1
ATOM 524 C C . TYR A 1 66 ? -6.442 17.267 -2.400 1.00 72.88 66 TYR A C 1
ATOM 526 O O . TYR A 1 66 ? -7.550 17.800 -2.307 1.00 72.88 66 TYR A O 1
ATOM 534 N N . LEU A 1 67 ? -5.915 16.926 -3.571 1.00 74.19 67 LEU A N 1
ATOM 535 C CA . LEU A 1 67 ? -6.718 16.814 -4.777 1.00 74.19 67 LEU A CA 1
ATOM 536 C C . LEU A 1 67 ? -7.521 15.513 -4.697 1.00 74.19 67 LEU A C 1
ATOM 538 O O . LEU A 1 67 ? -6.956 14.432 -4.533 1.00 74.19 67 LEU A O 1
ATOM 542 N N . THR A 1 68 ? -8.843 15.623 -4.793 1.00 76.00 68 THR A N 1
ATOM 543 C CA . THR A 1 68 ? -9.752 14.488 -4.613 1.00 76.00 68 THR A CA 1
ATOM 544 C C . THR A 1 68 ? -10.445 14.148 -5.924 1.00 76.00 68 THR A C 1
ATOM 546 O O . THR A 1 68 ? -11.106 14.997 -6.516 1.00 76.00 68 THR A O 1
ATOM 549 N N . TYR A 1 69 ? -10.338 12.891 -6.346 1.00 76.75 69 TYR A N 1
ATOM 550 C CA . TYR A 1 69 ? -11.150 12.313 -7.412 1.00 76.75 69 TYR A CA 1
ATOM 551 C C . TYR A 1 69 ? -12.184 11.398 -6.777 1.00 76.75 69 TYR A C 1
ATOM 553 O O . TYR A 1 69 ? -11.849 10.316 -6.299 1.00 76.75 69 TYR A O 1
ATOM 561 N N . GLN A 1 70 ? -13.432 11.847 -6.751 1.00 78.31 70 GLN A N 1
ATOM 562 C CA . GLN A 1 70 ? -14.548 11.101 -6.189 1.00 78.31 70 GLN A CA 1
ATOM 563 C C . GLN A 1 70 ? -15.616 10.913 -7.261 1.00 78.31 70 GLN A C 1
ATOM 565 O O . GLN A 1 70 ? -16.012 11.865 -7.928 1.00 78.31 70 GLN A O 1
ATOM 570 N N . GLU A 1 71 ? -16.106 9.685 -7.374 1.00 74.12 71 GLU A N 1
ATOM 571 C CA . GLU A 1 71 ? -17.271 9.378 -8.195 1.00 74.12 71 GLU A CA 1
ATOM 572 C C . GLU A 1 71 ? -18.569 9.736 -7.473 1.00 74.12 71 GLU A C 1
ATOM 574 O O . GLU A 1 71 ? -18.667 9.623 -6.248 1.00 74.12 71 GLU A O 1
ATOM 579 N N . THR A 1 72 ? -19.566 10.170 -8.243 1.00 74.94 72 THR A N 1
ATOM 580 C CA . THR A 1 72 ? -20.903 10.495 -7.721 1.00 74.94 72 THR A CA 1
ATOM 581 C C . THR A 1 72 ? -21.682 9.247 -7.339 1.00 74.94 72 THR A C 1
ATOM 583 O O . THR A 1 72 ? -22.455 9.281 -6.387 1.00 74.94 72 THR A O 1
ATOM 586 N N . ASP A 1 73 ? -21.441 8.150 -8.057 1.00 79.38 73 ASP A N 1
ATOM 587 C CA . ASP A 1 73 ? -22.177 6.902 -7.914 1.00 79.38 73 ASP A CA 1
ATOM 588 C C . ASP A 1 73 ? -21.245 5.742 -7.540 1.00 79.38 73 ASP A C 1
ATOM 590 O O . ASP A 1 73 ? -20.129 5.643 -8.074 1.00 79.38 73 ASP A O 1
ATOM 594 N N . PRO A 1 74 ? -21.701 4.809 -6.679 1.00 78.56 74 PRO A N 1
ATOM 595 C CA . PRO A 1 74 ? -20.973 3.583 -6.394 1.00 78.56 74 PRO A CA 1
ATOM 596 C C . PRO A 1 74 ? -20.609 2.833 -7.678 1.00 78.56 74 PRO A C 1
ATOM 598 O O . PRO A 1 74 ? -21.438 2.599 -8.564 1.00 78.56 74 PRO A O 1
ATOM 601 N N . ARG A 1 75 ? -19.350 2.417 -7.779 1.00 82.44 75 ARG A N 1
ATOM 602 C CA . ARG A 1 75 ? -18.840 1.651 -8.912 1.00 82.44 75 ARG A CA 1
ATOM 603 C C . ARG A 1 75 ? -19.083 0.168 -8.697 1.00 82.44 75 ARG A C 1
ATOM 605 O O . ARG A 1 75 ? -18.833 -0.359 -7.617 1.00 82.44 75 ARG A O 1
ATOM 612 N N . ARG A 1 76 ? -19.571 -0.495 -9.747 1.00 83.19 76 ARG A N 1
ATOM 613 C CA . ARG A 1 76 ? -19.804 -1.941 -9.779 1.00 83.19 76 ARG A CA 1
ATOM 614 C C . ARG A 1 76 ? -18.513 -2.675 -10.138 1.00 83.19 76 ARG A C 1
ATOM 616 O O . ARG A 1 76 ? -17.938 -2.421 -11.196 1.00 83.19 76 ARG A O 1
ATOM 623 N N . PHE A 1 77 ? -18.131 -3.624 -9.299 1.00 79.88 77 PHE A N 1
ATOM 624 C CA . PHE A 1 77 ? -17.014 -4.544 -9.463 1.00 79.88 77 PHE A CA 1
ATOM 625 C C . PHE A 1 77 ? -17.558 -5.964 -9.564 1.00 79.88 77 PHE A C 1
ATOM 627 O O . PHE A 1 77 ? -18.431 -6.357 -8.794 1.00 79.88 77 PHE A O 1
ATOM 634 N N . PHE A 1 78 ? -17.063 -6.735 -10.520 1.00 79.00 78 PHE A N 1
ATOM 635 C CA . PHE A 1 78 ? -17.469 -8.123 -10.740 1.00 79.00 78 PHE A CA 1
ATOM 636 C C . PHE A 1 78 ? -16.334 -8.879 -11.426 1.00 79.00 78 PHE A C 1
ATOM 638 O O . PHE A 1 78 ? -15.381 -8.257 -11.887 1.00 79.00 78 PHE A O 1
ATOM 645 N N . LEU A 1 79 ? -16.416 -10.209 -11.500 1.00 76.00 79 LEU A N 1
ATOM 646 C CA . LEU A 1 79 ? -15.292 -11.070 -11.900 1.00 76.00 79 LEU A CA 1
ATOM 647 C C . LEU A 1 79 ? -14.592 -10.657 -13.214 1.00 76.00 79 LEU A C 1
ATOM 649 O O . LEU A 1 79 ? -13.382 -10.816 -13.346 1.00 76.00 79 LEU A O 1
ATOM 653 N N . PHE A 1 80 ? -15.336 -10.099 -14.174 1.00 77.75 80 PHE A N 1
ATOM 654 C CA . PHE A 1 80 ? -14.801 -9.662 -15.473 1.00 77.75 80 PHE A CA 1
ATOM 655 C C . PHE A 1 80 ? -14.453 -8.167 -15.540 1.00 77.75 80 PHE A C 1
ATOM 657 O O . PHE A 1 80 ? -13.888 -7.710 -16.530 1.00 77.75 80 PHE A O 1
ATOM 664 N N . LYS A 1 81 ? -14.770 -7.402 -14.492 1.00 80.94 81 LYS A N 1
ATOM 665 C CA . LYS A 1 81 ? -14.326 -6.019 -14.295 1.00 80.94 81 LYS A CA 1
ATOM 666 C C . LYS A 1 81 ? -14.040 -5.783 -12.806 1.00 80.94 81 LYS A C 1
ATOM 668 O O . LYS A 1 81 ? -14.804 -5.093 -12.126 1.00 80.94 81 LYS A O 1
ATOM 673 N N . PRO A 1 82 ? -12.961 -6.383 -12.277 1.00 82.06 82 PRO A N 1
ATOM 674 C CA . PRO A 1 82 ? -12.643 -6.306 -10.860 1.00 82.06 82 PRO A CA 1
ATOM 675 C C . PRO A 1 82 ? -11.920 -5.007 -10.497 1.00 82.06 82 PRO A C 1
ATOM 677 O O . PRO A 1 82 ? -11.518 -4.852 -9.354 1.00 82.06 82 PRO A O 1
ATOM 680 N N . TYR A 1 83 ? -11.736 -4.071 -11.431 1.00 82.94 83 TYR A N 1
ATOM 681 C CA . TYR A 1 83 ? -11.000 -2.830 -11.211 1.00 82.94 83 TYR A CA 1
ATOM 682 C C . TYR A 1 83 ? -11.755 -1.596 -11.713 1.00 82.94 83 TYR A C 1
ATOM 684 O O . TYR A 1 83 ? -12.541 -1.652 -12.663 1.00 82.94 83 TYR A O 1
ATOM 692 N N . PHE A 1 84 ? -11.481 -0.464 -11.073 1.00 86.56 84 PHE A N 1
ATOM 693 C CA . PHE A 1 84 ? -11.976 0.854 -11.444 1.00 86.56 84 PHE A CA 1
ATOM 694 C C . PHE A 1 84 ? -10.911 1.904 -11.135 1.00 86.56 84 PHE A C 1
ATOM 696 O O . PHE A 1 84 ? -10.214 1.795 -10.129 1.00 86.56 84 PHE A O 1
ATOM 703 N N . GLY A 1 85 ? -10.782 2.933 -11.965 1.00 87.56 85 GLY A N 1
ATOM 704 C CA . GLY A 1 85 ? -9.774 3.953 -11.731 1.00 87.56 85 GLY A CA 1
ATOM 705 C C . GLY A 1 85 ? -9.924 5.196 -12.578 1.00 87.56 85 GLY A C 1
ATOM 706 O O . GLY A 1 85 ? -10.782 5.267 -13.456 1.00 87.56 85 GLY A O 1
ATOM 707 N N . GLN A 1 86 ? -9.060 6.162 -12.285 1.00 89.56 86 GLN A N 1
ATOM 708 C CA . GLN A 1 86 ? -8.927 7.406 -13.012 1.00 89.56 86 GLN A CA 1
ATOM 709 C C . GLN A 1 86 ? -7.680 7.338 -13.907 1.00 89.56 86 GLN A C 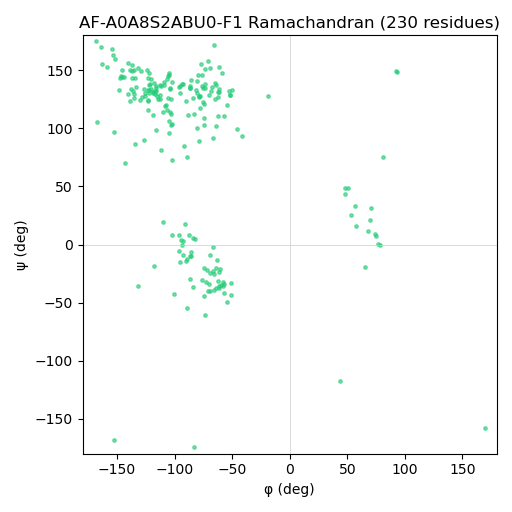1
ATOM 711 O O . GLN A 1 86 ? -6.564 7.474 -13.396 1.00 89.56 86 GLN A O 1
ATOM 716 N N . PRO A 1 87 ? -7.830 7.128 -15.230 1.00 86.56 87 PRO A N 1
ATOM 717 C CA . PRO A 1 87 ? -6.696 7.029 -16.149 1.00 86.56 87 PRO A CA 1
ATOM 718 C C . PRO A 1 87 ? -5.917 8.339 -16.298 1.00 86.56 87 PRO A C 1
ATOM 720 O O . PRO A 1 87 ? -4.756 8.311 -16.696 1.00 86.56 87 PRO A O 1
ATOM 723 N N . ARG A 1 88 ? -6.539 9.486 -16.002 1.00 87.94 88 ARG A N 1
ATOM 724 C CA . ARG A 1 88 ? -5.944 10.814 -16.183 1.00 87.94 88 ARG A CA 1
ATOM 725 C C . ARG A 1 88 ? -6.183 11.679 -14.951 1.00 87.94 88 ARG A C 1
ATOM 727 O O . ARG A 1 88 ? -7.184 12.387 -14.885 1.00 87.94 88 ARG A O 1
ATOM 734 N N . THR A 1 89 ? -5.313 11.588 -13.948 1.00 84.00 89 THR A N 1
ATOM 735 C CA . THR A 1 89 ? -5.416 12.445 -12.756 1.00 84.00 89 THR A CA 1
ATOM 736 C C . THR A 1 89 ? -4.641 13.745 -12.939 1.00 84.00 89 THR A C 1
ATOM 738 O O . THR A 1 89 ? -5.197 14.826 -12.776 1.00 84.00 89 THR A O 1
ATOM 741 N N . LYS A 1 90 ? -3.357 13.663 -13.273 1.00 77.50 90 LYS A N 1
ATOM 742 C CA . LYS A 1 90 ? -2.480 14.815 -13.476 1.00 77.50 90 LYS A CA 1
ATOM 743 C C . LYS A 1 90 ? -1.471 14.515 -14.573 1.00 77.50 90 LYS A C 1
ATOM 745 O O . LYS A 1 90 ? -1.094 13.356 -14.753 1.00 77.50 90 LYS A O 1
ATOM 750 N N . SER A 1 91 ? -1.046 15.559 -15.283 1.00 77.81 91 SER A N 1
ATOM 751 C CA . SER A 1 91 ? -0.033 15.430 -16.329 1.00 77.81 91 SER A CA 1
ATOM 752 C C . SER A 1 91 ? 1.262 14.942 -15.713 1.00 77.81 91 SER A C 1
ATOM 754 O O . SER A 1 91 ? 1.704 15.528 -14.733 1.00 77.81 91 SER A O 1
ATOM 756 N N . TYR A 1 92 ? 1.885 13.917 -16.292 1.00 66.81 92 TYR A N 1
ATOM 757 C CA . TYR A 1 92 ? 3.200 13.476 -15.841 1.00 66.81 92 TYR A CA 1
ATOM 758 C C . TYR A 1 92 ? 4.161 14.662 -15.778 1.00 66.81 92 TYR A C 1
ATOM 760 O O . TYR A 1 92 ? 4.784 14.829 -14.746 1.00 66.81 92 TYR A O 1
ATOM 768 N N . ASP A 1 93 ? 4.162 15.540 -16.786 1.00 67.00 93 ASP A N 1
ATOM 769 C CA . ASP A 1 93 ? 5.045 16.709 -16.856 1.00 67.00 93 ASP A CA 1
ATOM 770 C C . ASP A 1 93 ? 4.803 17.733 -15.742 1.00 67.00 93 ASP A C 1
ATOM 772 O O . ASP A 1 93 ? 5.754 18.319 -15.242 1.00 67.00 93 ASP A O 1
ATOM 776 N N . GLU A 1 94 ? 3.546 17.958 -15.335 1.00 63.66 94 GLU A N 1
ATOM 777 C CA . GLU A 1 94 ? 3.225 18.892 -14.241 1.00 63.66 94 GLU A CA 1
ATOM 778 C C . GLU A 1 94 ? 3.782 18.397 -12.914 1.00 63.66 94 GLU A C 1
ATOM 780 O O . GLU A 1 94 ? 4.242 19.184 -12.092 1.00 63.66 94 GLU A O 1
ATOM 785 N N . ILE A 1 95 ? 3.704 17.087 -12.704 1.00 56.69 95 ILE A N 1
ATOM 786 C CA . ILE A 1 95 ? 4.121 16.477 -11.453 1.00 56.69 95 ILE A CA 1
ATOM 787 C C . ILE A 1 95 ? 5.633 16.187 -11.532 1.00 56.69 95 ILE A C 1
ATOM 789 O O . ILE A 1 95 ? 6.321 16.260 -10.522 1.00 56.69 95 ILE A O 1
ATOM 793 N N . SER A 1 96 ? 6.168 15.927 -12.732 1.00 49.78 96 SER A N 1
ATOM 794 C CA . SER A 1 96 ? 7.580 15.670 -13.013 1.00 49.78 96 SER A CA 1
ATOM 795 C C . SER A 1 96 ? 8.405 16.936 -13.269 1.00 49.78 96 SER A C 1
ATOM 797 O O . SER A 1 96 ? 9.551 16.837 -13.711 1.00 49.78 96 SER A O 1
ATOM 799 N N . ASN A 1 97 ? 7.833 18.124 -13.060 1.00 52.22 97 ASN A N 1
ATOM 800 C CA . ASN A 1 97 ? 8.536 19.390 -13.221 1.00 52.22 97 ASN A CA 1
ATOM 801 C C . ASN A 1 97 ? 9.421 19.650 -11.982 1.00 52.22 97 ASN A C 1
ATOM 803 O O . ASN A 1 97 ? 8.915 19.626 -10.861 1.00 52.22 97 ASN A O 1
ATOM 807 N N . PRO A 1 98 ? 10.724 19.940 -12.142 1.00 49.19 98 PRO A N 1
ATOM 808 C CA . PRO A 1 98 ? 11.602 20.325 -11.036 1.00 49.19 98 PRO A CA 1
ATOM 809 C C . PRO A 1 98 ? 11.268 21.683 -10.398 1.00 49.19 98 PRO A C 1
ATOM 811 O O . PRO A 1 98 ? 11.958 22.067 -9.459 1.00 49.19 98 PRO A O 1
ATOM 814 N N . ASP A 1 99 ? 10.267 22.431 -10.885 1.00 54.88 99 ASP A N 1
ATOM 815 C CA . ASP A 1 99 ? 9.917 23.754 -10.355 1.00 54.88 99 ASP A CA 1
ATOM 816 C C . ASP A 1 99 ? 9.588 23.704 -8.846 1.00 54.88 99 ASP A C 1
ATOM 818 O O . ASP A 1 99 ? 8.510 23.235 -8.463 1.00 54.88 99 ASP A O 1
ATOM 822 N N . PRO A 1 100 ? 10.449 24.277 -7.977 1.00 51.00 100 PRO A N 1
ATOM 823 C CA . PRO A 1 100 ? 10.230 24.301 -6.537 1.00 51.00 100 PRO A CA 1
ATOM 824 C C . PRO A 1 100 ? 8.970 25.081 -6.124 1.00 51.00 100 PRO A C 1
ATOM 826 O O . PRO A 1 100 ? 8.513 24.990 -4.980 1.00 51.00 100 PRO A O 1
ATOM 829 N N . ASN A 1 101 ? 8.387 25.855 -7.048 1.00 51.25 101 ASN A N 1
ATOM 830 C CA . ASN A 1 101 ? 7.154 26.596 -6.849 1.00 51.25 101 ASN A CA 1
ATOM 831 C C . ASN A 1 101 ? 5.885 25.853 -7.288 1.00 51.25 101 ASN A C 1
ATOM 833 O O . ASN A 1 101 ? 4.797 26.311 -6.929 1.00 51.25 101 ASN A O 1
ATOM 837 N N . ALA A 1 102 ? 5.979 24.711 -7.968 1.00 54.38 102 ALA A N 1
ATOM 838 C CA . ALA A 1 102 ? 4.803 23.930 -8.351 1.00 54.38 102 ALA A CA 1
ATOM 839 C C . ALA A 1 102 ? 4.140 23.238 -7.145 1.00 54.38 102 ALA A C 1
ATOM 841 O O . ALA A 1 102 ? 2.957 22.910 -7.185 1.00 54.38 102 ALA A O 1
ATOM 842 N N . GLY A 1 103 ? 4.888 23.036 -6.052 1.00 46.09 103 GLY A N 1
ATOM 843 C CA . GLY A 1 103 ? 4.432 22.264 -4.890 1.00 46.09 103 GLY A CA 1
ATOM 844 C C . GLY A 1 103 ? 4.497 20.749 -5.076 1.00 46.09 103 GLY A C 1
ATOM 845 O O . GLY A 1 103 ? 4.205 19.999 -4.144 1.00 46.09 103 GLY A O 1
ATOM 846 N N . TYR A 1 104 ? 4.941 20.336 -6.259 1.00 49.59 104 TYR A N 1
ATOM 847 C CA . TYR A 1 104 ? 5.254 18.982 -6.673 1.00 49.59 104 TYR A CA 1
ATOM 848 C C . TYR A 1 104 ? 6.682 19.058 -7.227 1.00 49.59 104 TYR A C 1
ATOM 850 O O . TYR A 1 104 ? 6.873 19.430 -8.377 1.00 49.59 104 TYR A O 1
ATOM 858 N N . ASN A 1 105 ? 7.693 18.864 -6.376 1.00 40.22 105 ASN A N 1
ATOM 859 C CA . ASN A 1 105 ? 9.089 19.048 -6.783 1.00 40.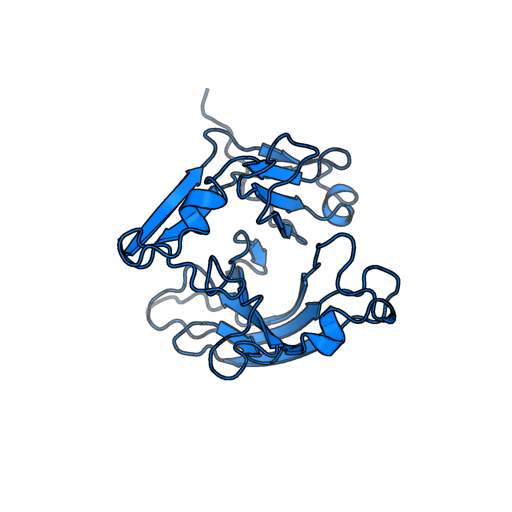22 105 ASN A CA 1
ATOM 860 C C . ASN A 1 105 ? 9.648 17.733 -7.310 1.00 40.22 105 ASN A C 1
ATOM 862 O O . ASN A 1 105 ? 9.671 16.740 -6.582 1.00 40.22 105 ASN A O 1
ATOM 866 N N . PHE A 1 106 ? 10.139 17.762 -8.545 1.00 39.81 106 PHE A N 1
ATOM 867 C CA . PHE A 1 106 ? 10.771 16.631 -9.209 1.00 39.81 106 PHE A CA 1
ATOM 868 C C . PHE A 1 106 ? 12.267 16.870 -9.408 1.00 39.81 106 PHE A C 1
ATOM 870 O O . PHE A 1 106 ? 12.703 17.276 -10.479 1.00 39.81 106 PHE A O 1
ATOM 877 N N . ASP A 1 107 ? 1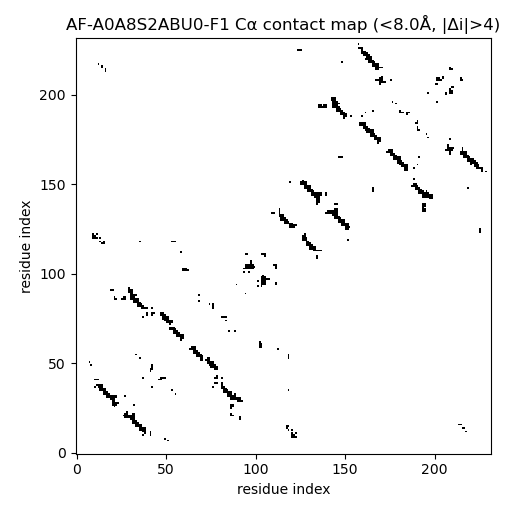3.073 16.643 -8.375 1.00 35.19 107 ASP A N 1
ATOM 878 C CA . ASP A 1 107 ? 14.529 16.728 -8.509 1.00 35.19 107 ASP A CA 1
ATOM 879 C C . ASP A 1 107 ? 15.097 15.347 -8.865 1.00 35.19 107 ASP A C 1
ATOM 881 O O . ASP A 1 107 ? 15.442 14.564 -7.988 1.00 35.19 107 ASP A O 1
ATOM 885 N N . GLY A 1 108 ? 15.102 15.019 -10.162 1.00 35.94 108 GLY A N 1
ATOM 886 C CA . GLY A 1 108 ? 16.017 14.054 -10.799 1.00 35.94 108 GLY A CA 1
ATOM 887 C C . GLY A 1 108 ? 15.959 12.560 -10.435 1.00 35.94 108 GLY A C 1
ATOM 888 O O . GLY A 1 108 ? 16.399 11.755 -11.251 1.00 35.94 108 GLY A O 1
ATOM 889 N N . ASP A 1 109 ? 15.383 12.166 -9.303 1.00 32.81 109 ASP A N 1
ATOM 890 C CA . ASP A 1 109 ? 15.193 10.782 -8.868 1.00 32.81 109 ASP A CA 1
ATOM 891 C C . ASP A 1 109 ? 13.697 10.518 -8.674 1.00 32.81 109 ASP A C 1
ATOM 893 O O . ASP A 1 109 ? 12.954 11.317 -8.107 1.00 32.81 109 ASP A O 1
ATOM 897 N N . THR A 1 110 ? 13.225 9.391 -9.197 1.00 33.16 110 THR A N 1
ATOM 898 C CA . THR A 1 110 ? 11.819 8.970 -9.211 1.00 33.16 110 THR A CA 1
ATOM 899 C C . THR A 1 110 ? 11.115 9.143 -7.858 1.00 33.16 110 THR A C 1
ATOM 901 O O . THR A 1 110 ? 11.238 8.258 -7.020 1.00 33.16 110 THR A O 1
ATOM 904 N N . ASN A 1 111 ? 10.335 10.216 -7.655 1.00 34.34 111 ASN A N 1
ATOM 905 C CA . ASN A 1 111 ? 9.359 10.335 -6.560 1.00 34.34 111 ASN A CA 1
ATOM 906 C C . ASN A 1 111 ? 8.394 11.518 -6.739 1.00 34.34 111 ASN A C 1
ATOM 908 O O . ASN A 1 111 ? 8.743 12.661 -6.477 1.00 34.34 111 ASN A O 1
ATOM 912 N N . LEU A 1 112 ? 7.145 11.229 -7.119 1.00 41.41 112 LEU A N 1
ATOM 913 C CA . LEU A 1 112 ? 6.037 12.203 -7.112 1.00 41.41 112 LEU A CA 1
ATOM 914 C C . LEU A 1 112 ? 5.265 12.229 -5.783 1.00 41.41 112 LEU A C 1
ATOM 916 O O . LEU A 1 112 ? 4.492 13.150 -5.544 1.00 41.41 112 LEU A O 1
ATOM 920 N N . PHE A 1 113 ? 5.464 11.229 -4.920 1.00 43.84 113 PHE A N 1
ATOM 921 C CA . PHE A 1 113 ? 4.799 11.078 -3.627 1.00 43.84 113 PHE A CA 1
ATOM 922 C C . PHE A 1 113 ? 5.764 10.377 -2.675 1.00 43.84 113 PHE A C 1
ATOM 924 O O . PHE A 1 113 ? 6.353 9.368 -3.055 1.00 43.84 113 PHE A O 1
ATOM 931 N N . GLU A 1 114 ? 5.922 10.886 -1.451 1.00 50.81 114 GLU A N 1
ATOM 932 C CA . GLU A 1 114 ? 6.732 10.210 -0.427 1.00 50.81 114 GLU A CA 1
ATOM 933 C C . GLU A 1 114 ? 6.179 8.793 -0.169 1.00 50.81 114 GLU A C 1
ATOM 935 O O . GLU A 1 114 ? 6.940 7.838 -0.040 1.00 50.81 114 GLU A O 1
ATOM 940 N N . PHE A 1 115 ? 4.847 8.638 -0.222 1.00 62.28 115 PHE A N 1
ATOM 941 C CA . PHE A 1 115 ? 4.150 7.362 -0.088 1.00 62.28 115 PHE A CA 1
ATOM 942 C C . PHE A 1 115 ? 2.798 7.311 -0.828 1.00 62.28 115 PHE A C 1
ATOM 944 O O . PHE A 1 115 ? 2.173 8.335 -1.096 1.00 62.28 115 PHE A O 1
ATOM 951 N N . TYR A 1 116 ? 2.308 6.100 -1.103 1.00 68.25 116 TYR A N 1
ATOM 952 C CA . TYR A 1 116 ? 0.946 5.796 -1.549 1.00 68.25 116 TYR A CA 1
ATOM 953 C C . TYR A 1 116 ? 0.125 5.197 -0.410 1.00 68.25 116 TYR A C 1
ATOM 955 O O . TYR A 1 116 ? 0.647 4.428 0.395 1.00 68.25 116 TYR A O 1
ATOM 963 N N . VAL A 1 117 ? -1.173 5.496 -0.379 1.00 74.31 117 VAL A N 1
ATOM 964 C CA . VAL A 1 117 ? -2.120 4.940 0.596 1.00 74.31 117 VAL A CA 1
ATOM 965 C C . VAL A 1 117 ? -3.196 4.156 -0.147 1.00 74.31 117 VAL A C 1
ATOM 967 O O . VAL A 1 117 ? -3.752 4.660 -1.123 1.00 74.31 117 VAL A O 1
ATOM 970 N N . SER A 1 118 ? -3.487 2.923 0.274 1.00 73.88 118 SER A N 1
ATOM 971 C CA . SER A 1 118 ? -4.574 2.138 -0.320 1.00 73.88 118 SER A CA 1
ATOM 972 C C . SER A 1 118 ? -5.947 2.764 -0.051 1.00 73.88 118 SER A C 1
ATOM 974 O O . SER A 1 118 ? -6.104 3.676 0.755 1.00 73.88 118 SER A O 1
ATOM 976 N N . GLY A 1 119 ? -6.990 2.232 -0.692 1.00 75.62 119 GLY A N 1
ATOM 977 C CA . GLY A 1 119 ? -8.346 2.472 -0.201 1.00 75.62 119 GLY A CA 1
ATOM 978 C C . GLY A 1 119 ? -8.520 1.907 1.213 1.00 75.62 119 GLY A C 1
ATOM 979 O O . GLY A 1 119 ? -7.857 0.932 1.576 1.00 75.62 119 GLY A O 1
ATOM 980 N N . VAL A 1 120 ? -9.437 2.491 1.987 1.00 79.69 120 VAL A N 1
ATOM 981 C CA . VAL A 1 120 ? -9.796 1.966 3.309 1.00 79.69 120 VAL A CA 1
ATOM 982 C C . VAL A 1 120 ? -10.518 0.622 3.158 1.00 79.69 120 VAL A C 1
ATOM 984 O O . VAL A 1 120 ? -11.406 0.440 2.309 1.00 79.69 120 VAL A O 1
ATOM 987 N N . PHE A 1 121 ? -10.138 -0.336 3.991 1.00 78.38 121 PHE A N 1
ATOM 988 C CA . PHE A 1 121 ? -10.808 -1.622 4.131 1.00 78.38 121 PHE A CA 1
ATOM 989 C C . PHE A 1 121 ? -11.100 -1.895 5.602 1.00 78.38 121 PHE A C 1
ATOM 991 O O . PHE A 1 121 ? -10.394 -1.415 6.483 1.00 78.38 121 PHE A O 1
ATOM 998 N N . VAL A 1 122 ? -12.179 -2.623 5.868 1.00 80.75 122 VAL A N 1
ATOM 999 C CA . VAL A 1 122 ? -12.664 -2.859 7.227 1.00 80.75 122 VAL A CA 1
ATOM 1000 C C . VAL A 1 122 ? -12.492 -4.334 7.558 1.00 80.75 122 VAL A C 1
ATOM 1002 O O . VAL A 1 122 ? -12.878 -5.193 6.770 1.00 80.75 122 VAL A O 1
ATOM 1005 N N . ILE A 1 123 ? -11.869 -4.616 8.702 1.00 77.75 123 ILE A N 1
ATOM 1006 C CA . ILE A 1 123 ? -11.642 -5.965 9.233 1.00 77.75 123 ILE A CA 1
ATOM 1007 C C . ILE A 1 123 ? -11.977 -5.931 10.723 1.00 77.75 123 ILE A C 1
ATOM 1009 O O . ILE A 1 123 ? -11.492 -5.065 11.453 1.00 77.75 123 ILE A O 1
ATOM 1013 N N . GLY A 1 124 ? -12.857 -6.835 11.164 1.00 75.75 124 GLY A N 1
ATOM 1014 C CA . GLY A 1 124 ? -13.363 -6.879 12.544 1.00 75.75 124 GLY A CA 1
ATOM 1015 C C . GLY A 1 124 ? -14.021 -5.581 13.010 1.00 75.75 124 GLY A C 1
ATOM 1016 O O . GLY A 1 124 ? -13.913 -5.221 14.177 1.00 75.75 124 GLY A O 1
ATOM 1017 N N . GLY A 1 125 ? -14.672 -4.848 12.101 1.00 77.50 125 GLY A N 1
ATOM 1018 C CA . GLY A 1 125 ? -15.310 -3.566 12.410 1.00 77.50 125 GLY A CA 1
ATOM 1019 C C . GLY A 1 125 ? -14.342 -2.391 12.589 1.00 77.50 125 GLY A C 1
ATOM 1020 O O . GLY A 1 125 ? -14.781 -1.305 12.964 1.00 77.50 125 GLY A O 1
ATOM 1021 N N . ARG A 1 126 ? -13.046 -2.579 12.308 1.00 82.44 126 ARG A N 1
ATOM 1022 C CA . ARG A 1 126 ? -12.028 -1.523 12.336 1.00 82.44 126 ARG A CA 1
ATOM 1023 C C . ARG A 1 126 ? -11.570 -1.186 10.922 1.00 82.44 126 ARG A C 1
ATOM 1025 O O . ARG A 1 126 ? -11.427 -2.079 10.093 1.00 82.44 126 ARG A O 1
ATOM 1032 N N . SER A 1 127 ? -11.364 0.100 10.652 1.00 85.19 127 SER A N 1
ATOM 1033 C CA . SER A 1 127 ? -10.893 0.594 9.355 1.00 85.19 127 SER A CA 1
ATOM 1034 C C . SER A 1 127 ? -9.368 0.578 9.291 1.00 85.19 127 SER A C 1
ATOM 1036 O O . SER A 1 127 ? -8.701 1.005 10.229 1.00 85.19 127 SER A O 1
ATOM 1038 N N . TRP A 1 128 ? -8.825 0.131 8.167 1.00 86.00 128 TRP A N 1
ATOM 1039 C CA . TRP A 1 128 ? -7.399 -0.049 7.931 1.00 86.00 128 TRP A CA 1
ATOM 1040 C C . TRP A 1 128 ? -7.007 0.451 6.544 1.00 86.00 128 TRP A C 1
ATOM 1042 O O . TRP A 1 128 ? -7.823 0.470 5.618 1.00 86.00 128 TRP A O 1
ATOM 1052 N N . THR A 1 129 ? -5.741 0.828 6.388 1.00 89.19 129 THR A N 1
ATOM 1053 C CA . THR A 1 129 ? -5.153 1.174 5.096 1.00 89.19 129 THR A CA 1
ATOM 1054 C C . THR A 1 129 ? -3.684 0.775 5.019 1.00 89.19 129 THR A C 1
ATOM 1056 O O . THR A 1 129 ? -2.953 0.880 5.998 1.00 89.19 129 THR A O 1
ATOM 1059 N N . LEU A 1 130 ? -3.224 0.354 3.843 1.00 86.00 130 LEU A N 1
ATOM 1060 C CA . LEU A 1 130 ? -1.800 0.205 3.563 1.00 86.00 130 LEU A CA 1
ATOM 1061 C C . LEU A 1 130 ? -1.189 1.565 3.231 1.00 86.00 130 LEU A C 1
ATOM 1063 O O . LEU A 1 130 ? -1.800 2.353 2.511 1.00 86.00 130 LEU A O 1
ATOM 1067 N N . LYS A 1 131 ? 0.025 1.810 3.718 1.00 86.56 131 LYS A N 1
ATOM 1068 C CA . LYS A 1 131 ? 0.871 2.960 3.389 1.00 86.56 131 LYS A CA 1
ATOM 1069 C C . LYS A 1 131 ? 2.201 2.429 2.862 1.00 86.56 131 LYS A C 1
ATOM 1071 O O . LYS A 1 131 ? 2.859 1.627 3.519 1.00 86.56 131 LYS A O 1
ATOM 1076 N N . VAL A 1 132 ? 2.578 2.834 1.658 1.00 84.19 132 VAL A N 1
ATOM 1077 C CA . VAL A 1 132 ? 3.725 2.287 0.925 1.00 84.19 132 VAL A CA 1
ATOM 1078 C C . VAL A 1 132 ? 4.632 3.427 0.537 1.00 84.19 132 VAL A C 1
ATOM 1080 O O . VAL A 1 132 ? 4.157 4.342 -0.116 1.00 84.19 132 VAL A O 1
ATOM 1083 N N . TYR A 1 133 ? 5.918 3.350 0.849 1.00 82.56 133 TYR A N 1
ATOM 1084 C CA . TYR A 1 133 ? 6.918 4.291 0.354 1.00 82.56 133 TYR A CA 1
ATOM 1085 C C . TYR A 1 133 ? 7.721 3.569 -0.727 1.00 82.56 133 TYR A C 1
ATOM 1087 O O . TYR A 1 133 ? 8.632 2.807 -0.392 1.00 82.56 133 TYR A O 1
ATOM 1095 N N . PRO A 1 134 ? 7.382 3.735 -2.019 1.00 76.25 134 PRO A N 1
ATOM 1096 C CA . PRO A 1 134 ? 8.023 2.996 -3.108 1.00 76.25 134 PRO A CA 1
ATOM 1097 C C . PRO A 1 134 ? 9.528 3.199 -3.139 1.00 76.25 134 PRO A C 1
ATOM 1099 O O . PRO A 1 134 ? 10.259 2.272 -3.465 1.00 76.25 134 PRO A O 1
ATOM 1102 N N . SER A 1 135 ? 9.958 4.403 -2.770 1.00 74.06 135 SER A N 1
ATOM 1103 C CA . SER A 1 135 ? 11.356 4.810 -2.765 1.00 74.06 135 SER A CA 1
ATOM 1104 C C . SER A 1 135 ? 11.980 4.815 -1.372 1.00 74.06 135 SER A C 1
ATOM 1106 O O . SER A 1 135 ? 13.118 5.252 -1.232 1.00 74.06 135 SER A O 1
ATOM 1108 N N . GLY A 1 136 ? 11.261 4.309 -0.372 1.00 77.88 136 GLY A N 1
ATOM 1109 C CA . GLY A 1 136 ? 11.714 4.222 1.007 1.00 77.88 136 GLY A CA 1
ATOM 1110 C C . GLY A 1 136 ? 11.312 5.403 1.878 1.00 77.88 136 GLY A C 1
ATOM 1111 O O . GLY A 1 136 ? 11.189 6.537 1.427 1.00 77.88 136 GLY A O 1
ATOM 1112 N N . ASP A 1 137 ? 11.102 5.091 3.146 1.00 83.62 137 ASP A N 1
ATOM 1113 C CA . ASP A 1 137 ? 10.808 5.993 4.246 1.00 83.62 137 ASP A CA 1
ATOM 1114 C C . ASP A 1 137 ? 12.072 6.214 5.083 1.00 83.62 137 ASP A C 1
ATOM 1116 O O . ASP A 1 137 ? 12.832 5.270 5.318 1.00 83.62 137 ASP A O 1
ATOM 1120 N N . ARG A 1 138 ? 12.302 7.450 5.535 1.00 83.25 138 ARG A N 1
ATOM 1121 C CA . ARG A 1 138 ? 13.460 7.846 6.360 1.00 83.25 138 ARG A CA 1
ATOM 1122 C C . ARG A 1 138 ? 14.782 7.237 5.862 1.00 83.25 138 ARG A C 1
ATOM 1124 O O . ARG A 1 138 ? 15.206 7.503 4.741 1.00 83.25 138 ARG A O 1
ATOM 1131 N N . GLU A 1 139 ? 15.438 6.398 6.665 1.00 84.38 139 GLU A N 1
ATOM 1132 C CA . GLU A 1 139 ? 16.735 5.792 6.334 1.00 84.38 139 GLU A CA 1
ATOM 1133 C C . GLU A 1 139 ? 16.682 4.758 5.198 1.00 84.38 139 GLU A C 1
ATOM 1135 O O . GLU A 1 139 ? 17.717 4.233 4.780 1.00 84.38 139 GLU A O 1
ATOM 1140 N N . ALA A 1 140 ? 15.489 4.375 4.744 1.00 82.75 140 ALA A N 1
ATOM 1141 C CA . ALA A 1 140 ? 15.312 3.470 3.617 1.00 82.75 140 ALA A CA 1
ATOM 1142 C C . ALA A 1 140 ? 15.299 4.189 2.261 1.00 82.75 140 ALA A C 1
ATOM 1144 O O . ALA A 1 140 ? 15.358 3.506 1.232 1.00 82.75 140 ALA A O 1
ATOM 1145 N N . GLN A 1 141 ? 15.235 5.527 2.259 1.00 80.44 141 GLN A N 1
ATOM 1146 C CA . GLN A 1 141 ? 15.187 6.340 1.047 1.00 80.44 141 GLN A CA 1
ATOM 1147 C C . GLN A 1 141 ? 16.314 5.973 0.074 1.00 80.44 141 GLN A C 1
ATOM 1149 O O . GLN A 1 141 ? 17.481 5.874 0.450 1.00 80.44 141 GLN A O 1
ATOM 1154 N N . GLY A 1 142 ? 15.952 5.721 -1.184 1.00 75.00 142 GLY A N 1
ATOM 1155 C CA . GLY A 1 142 ? 16.897 5.376 -2.249 1.00 75.00 142 GLY A CA 1
ATOM 1156 C C . GLY A 1 142 ? 17.429 3.937 -2.209 1.00 75.00 142 GLY A C 1
ATOM 1157 O O . GLY A 1 142 ? 18.187 3.553 -3.096 1.00 75.00 142 GLY A O 1
ATOM 1158 N N . ASN A 1 143 ? 17.014 3.108 -1.244 1.00 80.94 143 ASN A N 1
ATOM 1159 C CA . ASN A 1 143 ? 17.554 1.754 -1.089 1.00 80.94 143 ASN A CA 1
ATOM 1160 C C . ASN A 1 143 ? 16.499 0.649 -0.922 1.00 80.94 143 ASN A C 1
ATOM 1162 O O . ASN A 1 143 ? 16.715 -0.493 -1.341 1.00 80.94 143 ASN A O 1
ATOM 1166 N N . SER A 1 144 ? 15.385 0.919 -0.247 1.00 85.06 144 SER A N 1
ATOM 1167 C CA . SER A 1 144 ? 14.369 -0.097 0.044 1.00 85.06 144 SER A CA 1
ATOM 1168 C C . SER A 1 144 ? 12.971 0.484 -0.008 1.00 85.06 144 SER A C 1
ATOM 1170 O O . SER A 1 144 ? 12.755 1.600 0.434 1.00 85.06 144 SER A O 1
ATOM 1172 N N . LEU A 1 145 ? 12.011 -0.302 -0.486 1.00 89.06 145 LEU A N 1
ATOM 1173 C CA . LEU A 1 145 ? 10.597 0.026 -0.378 1.00 89.06 145 LEU A CA 1
ATOM 1174 C C . LEU A 1 145 ? 10.162 -0.176 1.076 1.00 89.06 145 LEU A C 1
ATOM 1176 O O . LEU A 1 145 ? 10.545 -1.173 1.701 1.00 89.06 145 LEU A O 1
ATOM 1180 N N . SER A 1 146 ? 9.349 0.744 1.592 1.00 93.25 146 SER A N 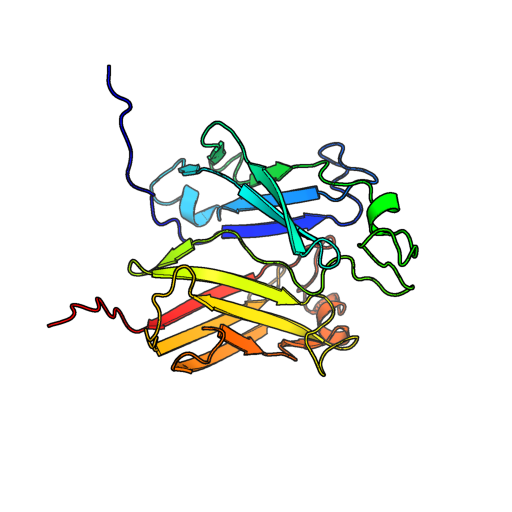1
ATOM 1181 C CA . SER A 1 146 ? 8.734 0.652 2.923 1.00 93.25 146 SER A CA 1
ATOM 1182 C C . SER A 1 146 ? 7.260 0.305 2.816 1.00 93.25 146 SER A C 1
ATOM 1184 O O . SER A 1 146 ? 6.574 0.743 1.891 1.00 93.25 146 SER A O 1
ATOM 1186 N N . LEU A 1 147 ? 6.766 -0.473 3.773 1.00 94.12 147 LEU A N 1
ATOM 1187 C CA . LEU A 1 147 ? 5.384 -0.936 3.803 1.00 94.12 147 LEU A CA 1
ATOM 1188 C C . LEU A 1 147 ? 4.869 -0.911 5.236 1.00 94.12 147 LEU A C 1
ATOM 1190 O O . LEU A 1 147 ? 5.498 -1.481 6.130 1.00 94.12 147 LEU A O 1
ATOM 1194 N N . TYR A 1 148 ? 3.705 -0.295 5.409 1.00 94.44 148 TYR A N 1
ATOM 1195 C CA . TYR A 1 148 ? 3.006 -0.172 6.676 1.00 94.44 148 TYR A CA 1
ATOM 1196 C C . TYR A 1 148 ? 1.519 -0.476 6.514 1.00 94.44 148 TYR A C 1
ATOM 1198 O O . TYR A 1 148 ? 0.923 -0.204 5.471 1.00 94.44 148 TYR A O 1
ATOM 1206 N N . ILE A 1 149 ? 0.914 -0.992 7.573 1.00 93.94 149 ILE A N 1
ATOM 1207 C CA . ILE A 1 149 ? -0.526 -1.022 7.806 1.00 93.94 149 ILE A CA 1
ATOM 1208 C C . ILE A 1 149 ? -0.851 0.057 8.838 1.00 93.94 149 ILE A C 1
ATOM 1210 O O . ILE A 1 149 ? -0.145 0.208 9.830 1.00 93.94 149 ILE A O 1
ATOM 1214 N N . VAL A 1 150 ? -1.893 0.837 8.584 1.00 92.12 150 VAL A N 1
ATOM 1215 C CA . VAL A 1 150 ? -2.299 1.978 9.408 1.00 92.12 150 VAL A CA 1
ATOM 1216 C C . VAL A 1 150 ? -3.762 1.802 9.773 1.00 92.12 150 VAL A C 1
ATOM 1218 O O . VAL A 1 150 ? -4.585 1.483 8.909 1.00 92.12 150 VAL A O 1
ATOM 1221 N N . ALA A 1 151 ? -4.101 2.011 11.039 1.00 90.06 151 ALA A N 1
ATOM 1222 C CA . ALA A 1 151 ? -5.492 2.027 11.463 1.00 90.06 151 ALA A CA 1
ATOM 1223 C C . ALA A 1 151 ? -6.112 3.403 11.150 1.00 90.06 151 ALA A C 1
ATOM 1225 O O . ALA A 1 151 ? -5.539 4.448 11.453 1.00 90.06 151 ALA A O 1
ATOM 1226 N N . ALA A 1 152 ? -7.274 3.418 10.500 1.00 81.44 152 ALA A N 1
ATOM 1227 C CA . ALA A 1 152 ? -7.944 4.630 10.035 1.00 81.44 152 ALA A CA 1
ATOM 1228 C C . ALA A 1 152 ? -9.144 4.989 10.924 1.00 81.44 152 ALA A C 1
ATOM 1230 O O . ALA A 1 152 ? -9.843 4.111 11.426 1.00 81.44 152 ALA A O 1
ATOM 1231 N N . GLY A 1 153 ? -9.422 6.289 11.069 1.00 75.50 153 GLY A N 1
ATOM 1232 C CA . GLY A 1 153 ? -10.581 6.773 11.831 1.00 75.50 153 GLY A CA 1
ATOM 1233 C C . GLY A 1 153 ? -10.461 6.574 13.345 1.00 75.50 153 GLY A C 1
ATOM 1234 O O . GLY A 1 153 ? -11.473 6.361 14.010 1.00 75.50 153 GLY A O 1
ATOM 1235 N N . ILE A 1 154 ? -9.233 6.620 13.870 1.00 74.94 154 ILE A N 1
ATOM 1236 C CA . ILE A 1 154 ? -8.928 6.368 15.282 1.00 74.94 154 ILE A CA 1
ATOM 1237 C C . ILE A 1 154 ? -9.370 7.544 16.145 1.00 74.94 154 ILE A C 1
ATOM 1239 O O . ILE A 1 154 ? -9.140 8.707 15.802 1.00 74.94 154 ILE A O 1
ATOM 1243 N N . LYS A 1 155 ? -10.033 7.244 17.264 1.00 72.62 155 LYS A N 1
ATOM 1244 C CA . LYS A 1 155 ? -10.410 8.273 18.237 1.00 72.62 155 LYS A CA 1
ATOM 1245 C C . LYS A 1 155 ? -9.170 8.737 19.010 1.00 72.62 155 LYS A C 1
ATOM 1247 O O . LYS A 1 155 ? -8.259 7.940 19.225 1.00 72.62 155 LYS A O 1
ATOM 1252 N N . PRO A 1 156 ? -9.129 9.991 19.494 1.00 69.69 156 PRO A N 1
ATOM 1253 C CA . PRO A 1 156 ? -8.073 10.413 20.409 1.00 69.69 156 PRO A CA 1
ATOM 1254 C C . PRO A 1 156 ? -7.932 9.420 21.573 1.00 69.69 156 PRO A C 1
ATOM 1256 O O . PRO A 1 156 ? -8.941 9.046 22.173 1.00 69.69 156 PRO A O 1
ATOM 1259 N N . TYR A 1 157 ? -6.693 9.022 21.883 1.00 69.94 157 TYR A N 1
ATOM 1260 C CA . TYR A 1 157 ? -6.329 8.103 22.978 1.00 69.94 157 TYR A CA 1
ATOM 1261 C C . TYR A 1 157 ? -6.775 6.639 22.821 1.00 69.94 157 TYR A C 1
ATOM 1263 O O . TYR A 1 157 ? -6.700 5.872 23.779 1.00 69.94 157 TYR A O 1
ATOM 1271 N N . GLU A 1 158 ? -7.241 6.224 21.644 1.00 77.88 158 GLU A N 1
ATOM 1272 C CA . GLU A 1 158 ? -7.514 4.814 21.377 1.00 77.88 158 GLU A CA 1
ATOM 1273 C C . GLU A 1 158 ? -6.205 4.062 21.092 1.00 77.88 158 GLU A C 1
ATOM 1275 O O . GLU A 1 158 ? -5.519 4.351 20.116 1.00 77.88 158 GLU A O 1
ATOM 1280 N N . GLU A 1 159 ? -5.875 3.086 21.942 1.00 81.62 159 GLU A N 1
ATOM 1281 C CA . GLU A 1 159 ? -4.746 2.177 21.732 1.00 81.62 159 GLU A CA 1
ATOM 1282 C C . GLU A 1 159 ? -5.212 0.880 21.069 1.00 81.62 159 GLU A C 1
ATOM 1284 O O . GLU A 1 159 ? -6.174 0.225 21.499 1.00 81.62 159 GLU A O 1
ATOM 1289 N N . ILE A 1 160 ? -4.513 0.494 20.007 1.00 88.19 160 ILE A N 1
ATOM 1290 C CA . ILE A 1 160 ? -4.845 -0.674 19.198 1.00 88.19 160 ILE A CA 1
ATOM 1291 C C . ILE A 1 160 ? -3.701 -1.667 19.299 1.00 88.19 160 ILE A C 1
ATOM 1293 O O . ILE A 1 160 ? -2.547 -1.301 19.136 1.00 88.19 160 ILE A O 1
ATOM 1297 N N . TYR A 1 161 ? -4.008 -2.930 19.560 1.00 90.75 161 TYR A N 1
ATOM 1298 C CA . TYR A 1 161 ? -3.050 -4.016 19.386 1.00 90.75 161 TYR A CA 1
ATOM 1299 C C . TYR A 1 161 ? -3.228 -4.591 17.987 1.00 90.75 161 TYR A C 1
ATOM 1301 O O . TYR A 1 161 ? -4.368 -4.779 17.554 1.00 90.75 161 TYR A O 1
ATOM 1309 N N . LEU A 1 162 ? -2.126 -4.884 17.299 1.00 92.31 162 LEU A N 1
ATOM 1310 C CA . LEU A 1 162 ? -2.136 -5.575 16.016 1.00 92.31 162 LEU A CA 1
ATOM 1311 C C . LEU A 1 162 ? -1.046 -6.641 15.980 1.00 92.31 162 LEU A C 1
ATOM 1313 O O . LEU A 1 162 ? 0.120 -6.356 16.249 1.00 92.31 162 LEU A O 1
ATOM 1317 N N . LYS A 1 163 ? -1.439 -7.836 15.542 1.00 93.69 163 LYS A N 1
ATOM 1318 C CA . LYS A 1 163 ? -0.577 -8.924 15.098 1.00 93.69 163 LYS A CA 1
ATOM 1319 C C . LYS A 1 163 ? -0.957 -9.306 13.669 1.00 93.69 163 LYS A C 1
ATOM 1321 O O . LYS A 1 163 ? -2.078 -9.750 13.413 1.00 93.69 163 LYS A O 1
ATOM 1326 N N . ALA A 1 164 ? -0.045 -9.117 12.723 1.00 93.12 164 ALA A N 1
ATOM 1327 C CA . ALA A 1 164 ? -0.308 -9.361 11.308 1.00 93.12 164 ALA A CA 1
ATOM 1328 C C . ALA A 1 164 ? 0.963 -9.713 10.525 1.00 93.12 164 ALA A C 1
ATOM 1330 O O . ALA A 1 164 ? 2.086 -9.433 10.948 1.00 93.12 164 ALA A O 1
ATOM 1331 N N . LYS A 1 165 ? 0.784 -10.283 9.333 1.00 96.00 165 LYS A N 1
ATOM 1332 C CA . LYS A 1 165 ? 1.832 -10.462 8.323 1.00 96.00 165 LYS A CA 1
ATOM 1333 C C . LYS A 1 165 ? 1.618 -9.469 7.195 1.00 96.00 165 LYS A C 1
ATOM 1335 O O . LYS A 1 165 ? 0.556 -9.441 6.584 1.00 96.00 165 LYS A O 1
ATOM 1340 N N . LEU A 1 166 ? 2.647 -8.697 6.887 1.00 96.44 166 LEU A N 1
ATOM 1341 C CA . LEU A 1 166 ? 2.724 -7.861 5.697 1.00 96.44 166 LEU A CA 1
ATOM 1342 C C . LEU A 1 166 ? 3.467 -8.634 4.610 1.00 96.44 166 LEU A C 1
ATOM 1344 O O . LEU A 1 166 ? 4.499 -9.252 4.895 1.00 96.44 166 LEU A O 1
ATOM 1348 N N . ARG A 1 167 ? 2.973 -8.593 3.370 1.00 95.56 167 ARG A N 1
ATOM 1349 C CA . ARG A 1 167 ? 3.566 -9.318 2.241 1.00 95.56 167 ARG A CA 1
ATOM 1350 C C . ARG A 1 167 ? 3.694 -8.467 0.988 1.00 95.56 167 ARG A C 1
ATOM 1352 O O . ARG A 1 167 ? 2.786 -7.716 0.640 1.00 95.56 167 ARG A O 1
ATOM 1359 N N . ILE A 1 168 ? 4.785 -8.688 0.258 1.00 93.31 168 ILE A N 1
ATOM 1360 C CA . ILE A 1 168 ? 4.872 -8.418 -1.180 1.00 93.31 168 ILE A CA 1
ATOM 1361 C C . ILE A 1 168 ? 4.861 -9.763 -1.886 1.00 93.31 168 ILE A C 1
ATOM 1363 O O . ILE A 1 168 ? 5.725 -10.614 -1.655 1.00 93.31 168 ILE A O 1
ATOM 1367 N N . LEU A 1 169 ? 3.857 -9.955 -2.731 1.00 90.19 169 LEU A N 1
ATOM 1368 C CA . LEU A 1 169 ? 3.624 -11.228 -3.383 1.00 90.19 169 LEU A CA 1
ATOM 1369 C C . LEU A 1 169 ? 4.603 -11.402 -4.542 1.00 90.19 169 LEU A C 1
ATOM 1371 O O . LEU A 1 169 ? 4.692 -10.561 -5.437 1.00 90.19 169 LEU A O 1
ATOM 1375 N N . ASN A 1 170 ? 5.291 -12.538 -4.550 1.00 93.75 170 ASN A N 1
ATOM 1376 C CA . ASN A 1 170 ? 5.818 -13.087 -5.791 1.00 93.75 170 ASN A CA 1
ATOM 1377 C C . ASN A 1 170 ? 4.630 -13.456 -6.685 1.00 93.75 170 ASN A C 1
ATOM 1379 O O . ASN A 1 170 ? 3.711 -14.152 -6.265 1.00 93.75 170 ASN A O 1
ATOM 1383 N N . GLN A 1 171 ? 4.620 -12.928 -7.905 1.00 91.62 171 GLN A N 1
ATOM 1384 C CA . GLN A 1 171 ? 3.508 -13.065 -8.845 1.00 91.62 171 GLN A CA 1
ATOM 1385 C C . GLN A 1 171 ? 3.674 -14.263 -9.790 1.00 91.62 171 GLN A C 1
ATOM 1387 O O . GLN A 1 171 ? 2.864 -14.440 -10.700 1.00 91.62 171 GLN A O 1
ATOM 1392 N N . ARG A 1 172 ? 4.738 -15.054 -9.615 1.00 89.75 172 ARG A N 1
ATOM 1393 C CA . ARG A 1 172 ? 5.085 -16.216 -10.447 1.00 89.75 172 ARG A CA 1
ATOM 1394 C C . ARG A 1 172 ? 5.089 -17.532 -9.668 1.00 89.75 172 ARG A C 1
ATOM 1396 O O . ARG A 1 172 ? 5.010 -18.586 -10.289 1.00 89.75 172 ARG A O 1
ATOM 1403 N N . ASP A 1 173 ? 5.163 -17.474 -8.343 1.00 88.12 173 ASP A N 1
ATOM 1404 C CA . ASP A 1 173 ? 5.128 -18.628 -7.443 1.00 88.12 173 ASP A CA 1
ATOM 1405 C C . ASP A 1 173 ? 4.554 -18.237 -6.059 1.00 88.12 173 ASP A C 1
ATOM 1407 O O . ASP A 1 173 ? 3.988 -17.157 -5.886 1.00 88.12 173 ASP A O 1
ATOM 1411 N N . THR A 1 174 ? 4.683 -19.118 -5.062 1.00 86.81 174 THR A N 1
ATOM 1412 C CA . THR A 1 174 ? 4.189 -18.917 -3.686 1.00 86.81 174 THR A CA 1
ATOM 1413 C C . THR A 1 174 ? 5.233 -18.346 -2.714 1.00 86.81 174 THR A C 1
ATOM 1415 O O . THR A 1 174 ? 4.978 -18.249 -1.516 1.00 86.81 174 THR A O 1
ATOM 1418 N N . ASN A 1 175 ? 6.434 -18.006 -3.180 1.00 91.19 175 ASN A N 1
ATOM 1419 C CA . ASN A 1 175 ? 7.555 -17.540 -2.367 1.00 91.19 175 ASN A CA 1
ATOM 1420 C C . ASN A 1 175 ? 7.521 -16.013 -2.205 1.00 91.19 175 ASN A C 1
ATOM 1422 O O . ASN A 1 175 ? 8.252 -15.266 -2.859 1.00 91.19 175 ASN A O 1
ATOM 1426 N N . HIS A 1 176 ? 6.612 -15.544 -1.357 1.00 93.94 176 HIS A N 1
ATOM 1427 C CA . HIS A 1 176 ? 6.396 -14.125 -1.083 1.00 93.94 176 HIS A CA 1
ATOM 1428 C C . HIS A 1 176 ? 7.468 -13.547 -0.145 1.00 93.94 176 HIS A C 1
ATOM 1430 O O . HIS A 1 176 ? 8.059 -14.256 0.668 1.00 93.94 176 HIS A O 1
ATOM 1436 N N . VAL A 1 177 ? 7.694 -12.232 -0.210 1.00 96.56 177 VAL A N 1
ATOM 1437 C CA . VAL A 1 177 ? 8.440 -11.529 0.844 1.00 96.56 177 VAL A CA 1
ATOM 1438 C C . VAL A 1 177 ? 7.462 -11.204 1.962 1.00 96.56 177 VAL A C 1
ATOM 1440 O O . VAL A 1 177 ? 6.573 -10.381 1.765 1.00 96.56 177 VAL A O 1
ATOM 1443 N N . GLU A 1 178 ? 7.630 -11.833 3.122 1.00 97.44 178 GLU A N 1
ATOM 1444 C CA . GLU A 1 178 ? 6.763 -11.677 4.294 1.00 97.44 178 GLU A CA 1
ATOM 1445 C C . GLU A 1 178 ? 7.540 -11.099 5.483 1.00 97.44 178 GLU A C 1
ATOM 1447 O O . GLU A 1 178 ? 8.665 -11.520 5.762 1.00 97.44 178 GLU A O 1
ATOM 1452 N N . LYS A 1 179 ? 6.922 -10.172 6.221 1.00 98.25 179 LYS A N 1
ATOM 1453 C CA . LYS A 1 179 ? 7.387 -9.745 7.547 1.00 98.25 179 LYS A CA 1
ATOM 1454 C C . LYS A 1 179 ? 6.216 -9.621 8.518 1.00 98.25 179 LYS A C 1
ATOM 1456 O O . LYS A 1 179 ? 5.134 -9.185 8.134 1.00 98.25 179 LYS A O 1
ATOM 1461 N N . LYS A 1 180 ? 6.443 -9.983 9.781 1.00 98.00 180 LYS A N 1
ATOM 1462 C CA . LYS A 1 180 ? 5.428 -9.953 10.844 1.00 98.00 180 LYS A CA 1
ATOM 1463 C C . LYS A 1 180 ? 5.513 -8.676 11.663 1.00 98.00 180 LYS A C 1
ATOM 1465 O O . LYS A 1 180 ? 6.605 -8.302 12.075 1.00 98.00 180 LYS A O 1
ATOM 1470 N N . VAL A 1 181 ? 4.369 -8.066 11.939 1.00 96.56 181 VAL A N 1
ATOM 1471 C CA . VAL A 1 181 ? 4.218 -6.967 12.895 1.00 96.56 181 VAL A CA 1
ATOM 1472 C C . VAL A 1 181 ? 3.413 -7.456 14.093 1.00 96.56 181 VAL A C 1
ATOM 1474 O O . VAL A 1 181 ? 2.428 -8.170 13.918 1.00 96.56 181 VAL A O 1
ATOM 1477 N N . GLU A 1 182 ? 3.850 -7.110 15.301 1.00 95.69 182 GLU A N 1
ATOM 1478 C CA . GLU A 1 182 ? 3.169 -7.470 16.546 1.00 95.69 182 GLU A CA 1
ATOM 1479 C C . GLU A 1 182 ? 3.475 -6.430 17.626 1.00 95.69 182 GLU A C 1
ATOM 1481 O O . GLU A 1 182 ? 4.526 -6.480 18.265 1.00 95.69 182 GLU A O 1
ATOM 1486 N N . SER A 1 183 ? 2.582 -5.459 17.810 1.00 93.62 183 SER A N 1
ATOM 1487 C CA . SER A 1 183 ? 2.729 -4.446 18.859 1.00 93.62 183 SER A CA 1
ATOM 1488 C C . SER A 1 183 ? 1.427 -3.696 19.123 1.00 93.62 183 SER A C 1
ATOM 1490 O O . SER A 1 183 ? 0.463 -3.778 18.359 1.00 93.62 183 SER A O 1
ATOM 1492 N N . TRP A 1 184 ? 1.422 -2.916 20.201 1.00 90.38 184 TRP A N 1
ATOM 1493 C CA . TRP A 1 184 ? 0.465 -1.828 20.377 1.00 90.38 184 TRP A CA 1
ATOM 1494 C C . TRP A 1 184 ? 0.777 -0.666 19.422 1.00 90.38 184 TRP A C 1
ATOM 1496 O O . TRP A 1 184 ? 1.898 -0.565 18.914 1.00 90.38 184 TRP A O 1
ATOM 1506 N N . SER A 1 185 ? -0.229 0.163 19.153 1.00 85.50 185 SER A N 1
ATOM 1507 C CA . SER A 1 185 ? -0.174 1.306 18.244 1.00 85.50 185 SER A CA 1
ATOM 1508 C C . SER A 1 185 ? 0.805 2.365 18.734 1.00 85.50 185 SER A C 1
ATOM 1510 O O . SER A 1 185 ? 0.826 2.707 19.917 1.00 85.50 185 SER A O 1
ATOM 1512 N N . ASP A 1 186 ? 1.584 2.912 17.807 1.00 80.44 186 ASP A N 1
ATOM 1513 C CA . ASP A 1 186 ? 2.383 4.113 18.031 1.00 80.44 186 ASP A CA 1
ATOM 1514 C C . ASP A 1 186 ? 1.538 5.391 17.847 1.00 80.44 186 ASP A C 1
ATOM 1516 O O . ASP A 1 186 ? 0.324 5.342 17.638 1.00 80.44 186 ASP A O 1
ATOM 1520 N N . GLN A 1 187 ? 2.179 6.562 17.912 1.00 76.00 187 GLN A N 1
ATOM 1521 C CA . GLN A 1 187 ? 1.502 7.851 17.709 1.00 76.00 187 GLN A CA 1
ATOM 1522 C C . GLN A 1 187 ? 0.879 7.998 16.310 1.00 76.00 187 GLN A C 1
ATOM 1524 O O . GLN A 1 187 ? -0.051 8.785 16.137 1.00 76.00 187 GLN A O 1
ATOM 1529 N N . GLU A 1 188 ? 1.375 7.253 15.321 1.00 77.81 188 GLU A N 1
ATOM 1530 C CA . GLU A 1 188 ? 0.876 7.264 13.945 1.00 77.81 188 GLU A CA 1
ATOM 1531 C C . GLU A 1 188 ? -0.181 6.173 13.697 1.00 77.81 188 GLU A C 1
ATOM 1533 O O . GLU A 1 188 ? -0.725 6.086 12.595 1.00 77.81 188 GLU A O 1
ATOM 1538 N N . ASN A 1 189 ? -0.505 5.359 14.712 1.00 86.94 189 ASN A N 1
ATOM 1539 C CA . ASN A 1 189 ? -1.342 4.165 14.598 1.00 86.94 189 ASN A CA 1
ATOM 1540 C C . ASN A 1 189 ? -0.913 3.270 13.427 1.00 86.94 189 ASN A C 1
ATOM 1542 O O . ASN A 1 189 ? -1.748 2.792 12.648 1.00 86.94 189 ASN A O 1
ATOM 1546 N N . SER A 1 190 ? 0.401 3.090 13.287 1.00 90.06 190 SER A N 1
ATOM 1547 C CA . SER A 1 190 ? 1.024 2.406 12.163 1.00 90.06 190 SER A CA 1
ATOM 1548 C C . SER A 1 190 ? 1.865 1.212 12.611 1.00 90.06 190 SER A C 1
ATOM 1550 O O . SER A 1 190 ? 2.473 1.213 13.677 1.00 90.06 190 SER A O 1
ATOM 1552 N N . TRP A 1 191 ? 1.919 0.183 11.768 1.00 95.31 191 TRP A N 1
ATOM 1553 C CA . TRP A 1 191 ? 2.798 -0.968 11.938 1.00 95.31 191 TRP A CA 1
ATOM 1554 C C . TRP A 1 191 ? 3.455 -1.296 10.613 1.00 95.31 191 TRP A C 1
ATOM 1556 O O . TRP A 1 191 ? 2.775 -1.457 9.602 1.00 95.31 191 TRP A O 1
ATOM 1566 N N . GLY A 1 192 ? 4.772 -1.449 10.591 1.00 96.00 192 GLY A N 1
ATOM 1567 C CA . GLY A 1 192 ? 5.457 -1.794 9.356 1.00 96.00 192 GLY A CA 1
ATOM 1568 C C . GLY A 1 192 ? 6.961 -1.679 9.442 1.00 96.00 192 GLY A C 1
ATOM 1569 O O . GLY A 1 192 ? 7.547 -1.764 10.519 1.00 96.00 192 GLY A O 1
ATOM 1570 N N . PHE A 1 193 ? 7.581 -1.532 8.276 1.00 96.38 193 PHE A N 1
ATOM 1571 C CA . PHE A 1 193 ? 9.029 -1.531 8.147 1.00 96.38 193 PHE A CA 1
ATOM 1572 C C . PHE A 1 193 ? 9.489 -0.465 7.161 1.00 96.38 193 PHE A C 1
ATOM 1574 O O . PHE A 1 193 ? 9.151 -0.539 5.977 1.00 96.38 193 PHE A O 1
ATOM 1581 N N . GLU A 1 194 ? 10.364 0.428 7.631 1.00 93.81 194 GLU A N 1
ATOM 1582 C CA . GLU A 1 194 ? 11.120 1.362 6.787 1.00 93.81 194 GLU A CA 1
ATOM 1583 C C . GLU A 1 194 ? 11.880 0.583 5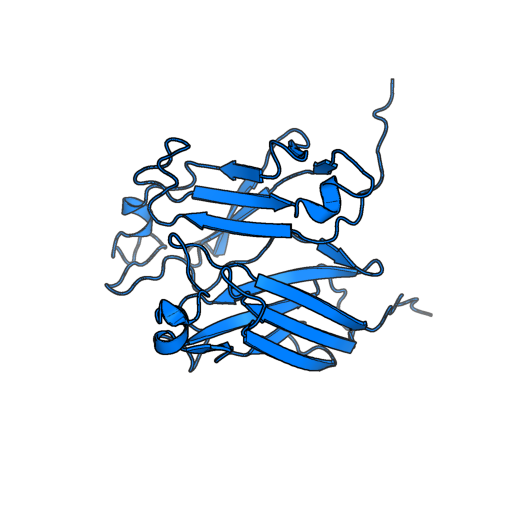.699 1.00 93.81 194 GLU A C 1
ATOM 1585 O O . GLU A 1 194 ? 11.748 0.837 4.508 1.00 93.81 194 GLU A O 1
ATOM 1590 N N . LYS A 1 195 ? 12.617 -0.467 6.069 1.00 95.94 195 LYS A N 1
ATOM 1591 C CA . LYS A 1 195 ? 13.355 -1.316 5.116 1.00 95.94 195 LYS A CA 1
ATOM 1592 C C . LYS A 1 195 ? 12.587 -2.620 4.877 1.00 95.94 195 LYS A C 1
ATOM 1594 O O . LYS A 1 195 ? 12.970 -3.671 5.397 1.00 95.94 195 LYS A O 1
ATOM 1599 N N . PHE A 1 196 ? 11.470 -2.581 4.140 1.00 96.94 196 PHE A N 1
ATOM 1600 C CA . PHE A 1 196 ? 10.658 -3.780 3.879 1.00 96.94 196 PHE A CA 1
ATOM 1601 C C . PHE A 1 196 ? 11.339 -4.716 2.872 1.00 96.94 196 PHE A C 1
ATOM 1603 O O . PHE A 1 196 ? 11.694 -5.842 3.227 1.00 96.94 196 PHE A O 1
ATOM 1610 N N . VAL A 1 197 ? 11.598 -4.242 1.651 1.00 95.38 197 VAL A N 1
ATOM 1611 C CA . VAL A 1 197 ? 12.332 -4.985 0.611 1.00 95.38 197 VAL A CA 1
ATOM 1612 C C . VAL A 1 197 ? 13.310 -4.057 -0.102 1.00 95.38 197 VAL A C 1
ATOM 1614 O O . VAL A 1 197 ? 12.949 -2.943 -0.469 1.00 95.38 197 VAL A O 1
ATOM 1617 N N . SER A 1 198 ? 14.554 -4.494 -0.298 1.00 91.56 198 SER A N 1
ATOM 1618 C CA . SER A 1 198 ? 15.542 -3.693 -1.030 1.00 91.56 198 SER A CA 1
ATOM 1619 C C . SER A 1 198 ? 15.197 -3.592 -2.511 1.00 91.56 198 SER A C 1
ATOM 1621 O O . SER A 1 198 ? 14.630 -4.525 -3.082 1.00 91.56 198 SER A O 1
ATOM 1623 N N . PHE A 1 199 ? 15.602 -2.505 -3.166 1.00 84.00 199 PHE A N 1
ATOM 1624 C CA . PHE A 1 199 ? 15.384 -2.355 -4.608 1.00 84.00 199 PHE A CA 1
ATOM 1625 C C . PHE A 1 199 ? 16.091 -3.431 -5.416 1.00 84.00 199 PHE A C 1
ATOM 1627 O O . PHE A 1 199 ? 15.504 -3.935 -6.362 1.00 84.00 199 PHE A O 1
ATOM 1634 N N . ALA A 1 200 ? 17.282 -3.862 -4.989 1.00 83.50 200 ALA A N 1
ATOM 1635 C CA . ALA A 1 200 ? 17.981 -4.986 -5.610 1.00 83.50 200 ALA A CA 1
ATOM 1636 C C . ALA A 1 200 ? 17.133 -6.272 -5.615 1.00 83.50 200 ALA A C 1
ATOM 1638 O O . ALA A 1 200 ? 17.075 -6.969 -6.620 1.00 83.50 200 ALA A O 1
ATOM 1639 N N . ASN A 1 201 ? 16.429 -6.569 -4.517 1.00 87.94 201 ASN A N 1
ATOM 1640 C CA . ASN A 1 201 ? 15.526 -7.721 -4.459 1.00 87.94 201 ASN A CA 1
ATOM 1641 C C . ASN A 1 201 ? 14.208 -7.474 -5.206 1.00 87.94 201 ASN A C 1
ATOM 1643 O O . ASN A 1 201 ? 13.605 -8.415 -5.711 1.00 87.94 201 ASN A O 1
ATOM 1647 N N . LEU A 1 202 ? 13.738 -6.228 -5.252 1.00 85.69 202 LEU A N 1
ATOM 1648 C CA . LEU A 1 202 ? 12.505 -5.854 -5.940 1.00 85.69 202 LEU A CA 1
ATOM 1649 C C . LEU A 1 202 ? 12.641 -5.969 -7.466 1.00 85.69 202 LEU A C 1
ATOM 1651 O O . LEU A 1 202 ? 11.706 -6.414 -8.130 1.00 85.69 202 LEU A O 1
ATOM 1655 N N . THR A 1 203 ? 13.795 -5.568 -8.008 1.00 82.25 203 THR A N 1
ATOM 1656 C CA . THR A 1 203 ? 14.093 -5.551 -9.450 1.00 82.25 203 THR A CA 1
ATOM 1657 C C . THR A 1 203 ? 14.695 -6.857 -9.961 1.00 82.25 203 THR A C 1
ATOM 1659 O O . THR A 1 203 ? 14.734 -7.075 -11.174 1.00 82.25 203 THR A O 1
ATOM 1662 N N . ASP A 1 204 ? 15.117 -7.756 -9.068 1.00 86.81 204 ASP A N 1
ATOM 1663 C CA . ASP A 1 204 ? 15.522 -9.108 -9.436 1.00 86.81 204 ASP A CA 1
ATOM 1664 C C . ASP A 1 204 ? 14.328 -9.880 -10.015 1.00 86.81 204 ASP A C 1
ATOM 1666 O O . ASP A 1 204 ? 13.452 -10.393 -9.312 1.00 86.81 204 ASP A O 1
ATOM 1670 N N . THR A 1 205 ? 14.315 -9.984 -11.344 1.00 87.75 205 THR A N 1
ATOM 1671 C CA . THR A 1 205 ? 13.240 -10.646 -12.086 1.00 87.75 205 THR A CA 1
ATOM 1672 C C . THR A 1 205 ? 13.065 -12.120 -11.724 1.00 87.75 205 THR A C 1
ATOM 1674 O O . THR A 1 205 ? 11.975 -12.647 -11.951 1.00 87.75 205 THR A O 1
ATOM 1677 N N . SER A 1 206 ? 14.072 -12.790 -11.149 1.00 90.88 206 SER A N 1
ATOM 1678 C CA . SER A 1 206 ? 13.950 -14.180 -10.687 1.00 90.88 206 SER A CA 1
ATOM 1679 C C . SER A 1 206 ? 13.030 -14.311 -9.470 1.00 90.88 206 SER A C 1
ATOM 1681 O O . SER A 1 206 ? 12.400 -15.348 -9.283 1.00 90.88 206 SER A O 1
ATOM 1683 N N . ARG A 1 207 ? 12.877 -13.231 -8.693 1.00 89.62 207 ARG A N 1
ATOM 1684 C CA . ARG A 1 207 ? 12.040 -13.179 -7.489 1.00 89.62 207 ARG A CA 1
ATOM 1685 C C . ARG A 1 207 ? 10.578 -12.852 -7.770 1.00 89.62 207 ARG A C 1
ATOM 1687 O O . ARG A 1 207 ? 9.784 -12.818 -6.838 1.00 89.62 207 ARG A O 1
ATOM 1694 N N . GLY A 1 208 ? 10.231 -12.525 -9.017 1.00 91.19 208 GLY A N 1
ATOM 1695 C CA . GLY A 1 208 ? 8.847 -12.333 -9.463 1.00 91.19 208 GLY A CA 1
ATOM 1696 C C . GLY A 1 208 ? 8.031 -11.274 -8.706 1.00 91.19 208 GLY A C 1
ATOM 1697 O O . GLY A 1 208 ? 6.807 -11.280 -8.823 1.00 91.19 208 GLY A O 1
ATOM 1698 N N . LEU A 1 209 ? 8.669 -10.384 -7.934 1.00 87.56 209 LEU A N 1
ATOM 1699 C CA . LEU A 1 209 ? 7.982 -9.393 -7.096 1.00 87.56 209 LEU A CA 1
ATOM 1700 C C . LEU A 1 209 ? 7.393 -8.260 -7.946 1.00 87.56 209 LEU A C 1
ATOM 1702 O O . LEU A 1 209 ? 6.229 -7.897 -7.772 1.00 87.56 209 LEU A O 1
ATOM 1706 N N . LEU A 1 210 ? 8.175 -7.754 -8.906 1.00 84.81 210 LEU A N 1
ATOM 1707 C CA . LEU A 1 210 ? 7.769 -6.741 -9.880 1.00 84.81 210 LEU A CA 1
ATOM 1708 C C . LEU A 1 210 ? 7.518 -7.395 -11.247 1.00 84.81 210 LEU A C 1
ATOM 1710 O O . LEU A 1 210 ? 8.434 -7.916 -11.885 1.00 84.81 210 LEU A O 1
ATOM 1714 N N . VAL A 1 211 ? 6.268 -7.376 -11.709 1.00 81.69 211 VAL A N 1
ATOM 1715 C CA . VAL A 1 211 ? 5.869 -7.937 -13.010 1.00 81.69 211 VAL A CA 1
ATOM 1716 C C . VAL A 1 211 ? 5.045 -6.898 -13.759 1.00 81.69 211 VAL A C 1
ATOM 1718 O O . VAL A 1 211 ? 4.041 -6.433 -13.233 1.00 81.69 211 VAL A O 1
ATOM 1721 N N . ASN A 1 212 ? 5.457 -6.532 -14.980 1.00 80.44 212 ASN A N 1
ATOM 1722 C CA . ASN A 1 212 ? 4.818 -5.477 -15.785 1.00 80.44 212 ASN A CA 1
ATOM 1723 C C . ASN A 1 212 ? 4.632 -4.168 -14.994 1.00 80.44 212 ASN A C 1
ATOM 1725 O O . ASN A 1 212 ? 3.522 -3.640 -14.916 1.00 80.44 212 ASN A O 1
ATOM 1729 N N . ASP A 1 213 ? 5.701 -3.718 -14.329 1.00 70.31 213 ASP A N 1
ATOM 1730 C CA . ASP A 1 213 ? 5.719 -2.534 -13.458 1.00 70.31 213 ASP A CA 1
ATOM 1731 C C . ASP A 1 213 ? 4.633 -2.531 -12.364 1.00 70.31 213 ASP A C 1
ATOM 1733 O O . ASP A 1 213 ? 4.218 -1.483 -11.879 1.00 70.31 213 ASP A O 1
ATOM 1737 N N . THR A 1 214 ? 4.157 -3.714 -11.963 1.00 74.88 214 THR A N 1
ATOM 1738 C CA . THR A 1 214 ? 3.099 -3.883 -10.961 1.00 74.88 214 THR A CA 1
ATOM 1739 C C . THR A 1 214 ? 3.643 -4.616 -9.741 1.00 74.88 214 THR A C 1
ATOM 1741 O O . THR A 1 214 ? 4.269 -5.667 -9.885 1.00 74.88 214 THR A O 1
ATOM 1744 N N . LEU A 1 215 ? 3.362 -4.092 -8.544 1.00 81.94 215 LEU A N 1
ATOM 1745 C CA . LEU A 1 215 ? 3.569 -4.763 -7.257 1.00 81.94 215 LEU A CA 1
ATOM 1746 C C . LEU A 1 215 ? 2.223 -5.200 -6.681 1.00 81.94 215 LEU A C 1
ATOM 1748 O O . LEU A 1 215 ? 1.243 -4.460 -6.763 1.00 81.94 215 LEU A O 1
ATOM 1752 N N . LYS A 1 216 ? 2.188 -6.375 -6.050 1.00 83.69 216 LYS A N 1
ATOM 1753 C CA . LYS A 1 216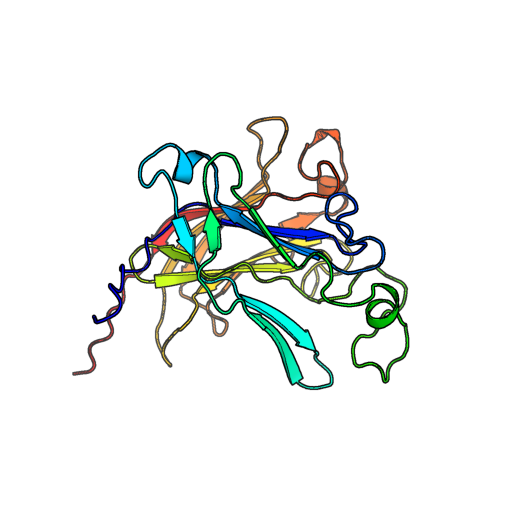 ? 1.029 -6.842 -5.282 1.00 83.69 216 LYS A CA 1
ATOM 1754 C C . LYS A 1 216 ? 1.402 -6.960 -3.815 1.00 83.69 216 LYS A C 1
ATOM 1756 O O . LYS A 1 216 ? 2.404 -7.587 -3.479 1.00 83.69 216 LYS A O 1
ATOM 1761 N N . MET A 1 217 ? 0.598 -6.340 -2.965 1.00 85.44 217 MET A N 1
ATOM 1762 C CA . MET A 1 217 ? 0.811 -6.274 -1.525 1.00 85.44 217 MET A CA 1
ATOM 1763 C C . MET A 1 217 ? -0.405 -6.838 -0.800 1.00 85.44 217 MET A C 1
ATOM 1765 O O . MET A 1 217 ? -1.534 -6.637 -1.244 1.00 85.44 217 MET A O 1
ATOM 1769 N N . GLU A 1 218 ? -0.159 -7.532 0.304 1.00 88.50 218 GLU A N 1
ATOM 1770 C CA . GLU A 1 218 ? -1.183 -8.199 1.108 1.00 88.50 218 GLU A CA 1
ATOM 1771 C C . GLU A 1 218 ? -0.903 -8.000 2.603 1.00 88.50 218 GLU A C 1
ATOM 1773 O O . GLU A 1 218 ? 0.252 -7.879 3.022 1.00 88.50 218 GLU A O 1
ATOM 1778 N N . VAL A 1 219 ? -1.973 -7.979 3.402 1.00 90.06 219 VAL A N 1
ATOM 1779 C CA . VAL A 1 219 ? -1.914 -8.072 4.864 1.00 90.06 219 VAL A CA 1
ATOM 1780 C C . VAL A 1 219 ? -2.760 -9.254 5.322 1.00 90.06 219 VAL A C 1
ATOM 1782 O O . VAL A 1 219 ? -3.954 -9.301 5.032 1.00 90.06 219 VAL A O 1
ATOM 1785 N N . GLU A 1 220 ? -2.163 -10.181 6.068 1.00 89.81 220 GLU A N 1
ATOM 1786 C CA . GLU A 1 220 ? -2.873 -11.254 6.770 1.00 89.81 220 GLU A CA 1
ATOM 1787 C C . GLU A 1 220 ? -2.954 -10.896 8.257 1.00 89.81 220 GLU A C 1
ATOM 1789 O O . GLU A 1 220 ? -1.936 -10.843 8.947 1.00 89.81 220 GLU A O 1
ATOM 1794 N N . PHE A 1 221 ? -4.162 -10.629 8.750 1.00 86.25 221 PHE A N 1
ATOM 1795 C CA . PHE A 1 221 ? -4.405 -10.339 10.163 1.00 86.25 221 PHE A CA 1
ATOM 1796 C C . PHE A 1 221 ? -4.428 -11.645 10.960 1.00 86.25 221 PHE A C 1
ATOM 1798 O O . PHE A 1 221 ? -5.175 -12.559 10.615 1.00 86.25 221 PHE A O 1
ATOM 1805 N N . GLU A 1 222 ? -3.632 -11.724 12.027 1.00 87.69 222 GLU A N 1
ATOM 1806 C CA . GLU A 1 222 ? -3.628 -12.862 12.954 1.00 87.69 222 GLU A CA 1
ATOM 1807 C C . GLU A 1 222 ? -4.432 -12.540 14.222 1.00 87.69 222 GLU A C 1
ATOM 1809 O O . GLU A 1 222 ? -5.210 -13.376 14.673 1.00 87.69 222 GL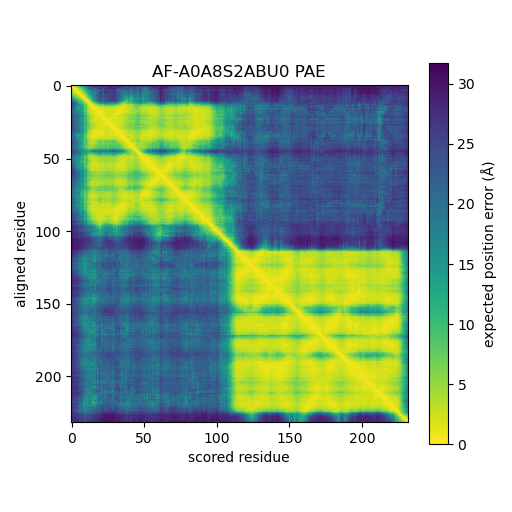U A O 1
ATOM 1814 N N . ASP A 1 223 ? -4.274 -11.333 14.778 1.00 85.81 223 ASP A N 1
ATOM 1815 C CA . ASP A 1 223 ? -5.024 -10.853 15.947 1.00 85.81 223 ASP A CA 1
ATOM 1816 C C . ASP A 1 223 ? -5.021 -9.314 16.018 1.00 85.81 223 ASP A C 1
ATOM 1818 O O . ASP A 1 223 ? -4.104 -8.666 15.511 1.00 85.81 223 ASP A O 1
ATOM 1822 N N . PHE A 1 224 ? -6.039 -8.709 16.631 1.00 88.31 224 PHE A N 1
ATOM 1823 C CA . PHE A 1 224 ? -6.083 -7.268 16.905 1.00 88.31 224 PHE A CA 1
ATOM 1824 C C . PHE A 1 224 ? -7.128 -6.905 17.966 1.00 88.31 224 PHE A C 1
ATOM 1826 O O . PHE A 1 224 ? -8.132 -7.594 18.157 1.00 88.31 224 PHE A O 1
ATOM 1833 N N . SER A 1 225 ? -6.932 -5.775 18.652 1.00 83.62 225 SER A N 1
ATOM 1834 C CA . SER A 1 225 ? -7.879 -5.332 19.678 1.00 83.62 225 SER A CA 1
ATOM 1835 C C . SER A 1 225 ? -9.164 -4.734 19.079 1.00 83.62 225 SER A C 1
ATOM 1837 O O . SER A 1 225 ? -9.162 -3.871 18.196 1.00 83.62 225 SER A O 1
ATOM 1839 N N . ASN A 1 226 ? -10.304 -5.153 19.631 1.00 66.31 226 ASN A N 1
ATOM 1840 C CA . ASN A 1 226 ? -11.647 -4.720 19.224 1.00 66.31 226 ASN A CA 1
ATOM 1841 C C . ASN A 1 226 ? -12.171 -3.499 19.995 1.00 66.31 226 ASN A C 1
ATOM 1843 O O . ASN A 1 226 ? -13.383 -3.306 20.026 1.00 66.31 226 ASN A O 1
ATOM 1847 N N . THR A 1 227 ? -11.312 -2.725 20.671 1.00 59.91 227 THR A N 1
ATOM 1848 C CA . THR A 1 227 ? -11.690 -1.689 21.654 1.00 59.91 227 THR A CA 1
ATOM 1849 C C . THR A 1 227 ? -12.896 -0.840 21.224 1.00 59.91 227 THR A C 1
ATOM 1851 O O . THR A 1 227 ? -12.786 0.189 20.569 1.00 59.91 227 THR A O 1
ATOM 1854 N N . LYS A 1 228 ? -14.095 -1.252 21.658 1.00 46.12 228 LYS A N 1
ATOM 1855 C CA . LYS A 1 228 ? -15.276 -0.395 21.715 1.00 46.12 228 LYS A CA 1
ATOM 1856 C C . LYS A 1 228 ? -15.097 0.442 22.970 1.00 46.12 228 LYS A C 1
ATOM 1858 O O . LYS A 1 228 ? -15.478 0.009 24.052 1.00 46.12 228 LYS A O 1
ATOM 1863 N N . TYR A 1 229 ? -14.436 1.590 22.853 1.00 39.25 229 TYR A N 1
ATOM 1864 C CA . TYR A 1 229 ? -14.347 2.519 23.975 1.00 39.25 229 TYR A CA 1
ATOM 1865 C C . TYR A 1 229 ? -15.764 2.988 24.340 1.00 39.25 229 TYR A C 1
ATOM 1867 O O . TYR A 1 229 ? -16.404 3.704 23.564 1.00 39.25 229 TYR A O 1
ATOM 1875 N N . PHE A 1 230 ? -16.253 2.550 25.501 1.00 37.19 230 PHE A N 1
ATOM 1876 C CA . PHE A 1 230 ? -17.408 3.116 26.186 1.00 37.19 230 PHE A CA 1
ATOM 1877 C C . PHE A 1 230 ? -16.846 3.976 27.323 1.00 37.19 230 PHE A C 1
ATOM 1879 O O . PHE A 1 230 ? -16.367 3.406 28.304 1.00 37.19 230 PHE A O 1
ATOM 1886 N N . PRO A 1 231 ? -16.830 5.316 27.205 1.00 39.94 231 PRO A N 1
ATOM 1887 C CA . PRO A 1 231 ? -16.530 6.145 28.359 1.00 39.94 231 PRO A CA 1
ATOM 1888 C C . PRO A 1 231 ? -17.620 5.902 29.408 1.00 39.94 231 PRO A C 1
ATOM 1890 O O . PRO A 1 231 ? -18.808 5.977 29.085 1.00 39.94 231 PRO A O 1
ATOM 1893 N N . SER A 1 232 ? -17.194 5.564 30.624 1.00 46.50 232 SER A N 1
ATOM 1894 C CA . SER A 1 232 ? -18.008 5.618 31.844 1.00 46.50 232 SER A CA 1
ATOM 1895 C C . SER A 1 232 ? -18.461 7.038 32.146 1.00 46.50 232 SER A C 1
ATOM 1897 O O . SER A 1 232 ? -17.602 7.937 31.980 1.00 46.50 232 SER A O 1
#